Protein AF-0000000078663304 (afdb_homodimer)

Nearest PDB structures (foldseek):
  8ajq-assembly2_C  TM=8.251E-01  e=4.849E-06  Pseudomonas aeruginosa PAO1
  3fac-assembly6_F  TM=6.420E-01  e=1.158E-02  Cereibacter sphaeroides 2.4.1
  4hr6-assembly1_B  TM=8.460E-01  e=8.608E-01  Trichosanthes anguina
  6iy0-assembly1_A  TM=6.181E-01  e=1.874E+00  Staphylococcus aureus subsp. aureus Mu50
  6r0v-assembly3_C  TM=5.283E-01  e=2.849E+00  Magnetospirillum gryphiswaldense MSR-1

Secondary structure (DSSP, 8-state):
-EEEE-SHHHHHHHTSS-EEEEEEEGGG----S--EEEEEE-GGG-EEEEEE-TTT--EEEEEETTSTTEEEEEGGGSTTGGG---S-EE-GGGS-TT-BPPTT--B-SS--SSHHHHHHHHS-HHHHS---/-EEEE-SHHHHHHHTSS-EEEEEEEGGG----S--EEEEEE-GGG-EEEEEE-TTT--EEEEEETTSTTEEEEEGGGSTTGGG---S-EE-GGGS-TT-BPPTT--B-SS--SSHHHHHHHHS-GGGSS---

pLDDT: mean 91.31, std 11.37, range [39.22, 98.44]

Structure (mmCIF, N/CA/C/O backbone):
data_AF-0000000078663304-model_v1
#
loop_
_entity.id
_entity.type
_entity.pdbx_description
1 polymer 'Glutathione-dependent formaldehyde-activating, GFA'
#
loop_
_atom_site.group_PDB
_atom_site.id
_atom_site.type_symbol
_atom_site.label_atom_id
_atom_site.label_alt_id
_atom_site.label_comp_id
_atom_site.label_asym_id
_atom_site.label_entity_id
_atom_site.label_seq_id
_atom_site.pdbx_PDB_ins_code
_atom_site.Cartn_x
_atom_site.Cartn_y
_atom_site.Cartn_z
_atom_site.occupancy
_atom_site.B_iso_or_equiv
_atom_site.auth_seq_id
_atom_site.auth_comp_id
_atom_site.auth_asym_id
_atom_site.auth_atom_id
_atom_site.pdbx_PDB_model_num
ATOM 1 N N . MET A 1 1 ? 1.419 18.5 -1.032 1 90.5 1 MET A N 1
ATOM 2 C CA . MET A 1 1 ? 2.416 17.688 -1.729 1 90.5 1 MET A CA 1
ATOM 3 C C . MET A 1 1 ? 2.436 16.266 -1.188 1 90.5 1 MET A C 1
ATOM 5 O O . MET A 1 1 ? 2.314 16.062 0.019 1 90.5 1 MET A O 1
ATOM 9 N N . PRO A 1 2 ? 2.629 15.32 -2.033 1 95.81 2 PRO A N 1
ATOM 10 C CA . PRO A 1 2 ? 2.713 13.945 -1.552 1 95.81 2 PRO A CA 1
ATOM 11 C C . PRO A 1 2 ? 4.035 13.641 -0.85 1 95.81 2 PRO A C 1
ATOM 13 O O . PRO A 1 2 ? 5.035 14.32 -1.095 1 95.81 2 PRO A O 1
ATOM 16 N N . TYR A 1 3 ? 3.986 12.711 0.049 1 97.19 3 TYR A N 1
ATOM 17 C CA . TYR A 1 3 ? 5.195 12.219 0.698 1 97.19 3 TYR A CA 1
ATOM 18 C C . TYR A 1 3 ? 5.098 10.727 0.975 1 97.19 3 TYR A C 1
ATOM 20 O O . TYR A 1 3 ? 3.996 10.172 1.058 1 97.19 3 TYR A O 1
ATOM 28 N N . ALA A 1 4 ? 6.227 10.062 1.099 1 97.56 4 ALA A N 1
ATOM 29 C CA . ALA A 1 4 ? 6.289 8.633 1.396 1 97.56 4 ALA A CA 1
ATOM 30 C C . ALA A 1 4 ? 6.668 8.391 2.854 1 97.56 4 ALA A C 1
ATOM 32 O O . ALA A 1 4 ? 7.691 8.891 3.328 1 97.56 4 ALA A O 1
ATOM 33 N N . CYS A 1 5 ? 5.891 7.688 3.535 1 97.69 5 CYS A N 1
ATOM 34 C CA . CYS A 1 5 ? 6.184 7.312 4.914 1 97.69 5 CYS A CA 1
ATOM 35 C C . CYS A 1 5 ? 6.605 5.852 5.004 1 97.69 5 CYS A C 1
ATOM 37 O O . CYS A 1 5 ? 5.828 4.953 4.664 1 97.69 5 CYS A O 1
ATOM 39 N N . HIS A 1 6 ? 7.777 5.621 5.527 1 97.38 6 HIS A N 1
ATOM 40 C CA . HIS A 1 6 ? 8.375 4.293 5.555 1 97.38 6 HIS A CA 1
ATOM 41 C C . HIS A 1 6 ? 8.328 3.697 6.961 1 97.38 6 HIS A C 1
ATOM 43 O O . HIS A 1 6 ? 9.016 2.719 7.25 1 97.38 6 HIS A O 1
ATOM 49 N N . CYS A 1 7 ? 7.539 4.25 7.84 1 96.62 7 CYS A N 1
ATOM 50 C CA . CYS A 1 7 ? 7.477 3.686 9.18 1 96.62 7 CYS A CA 1
ATOM 51 C C . CYS A 1 7 ? 6.855 2.295 9.156 1 96.62 7 CYS A C 1
ATOM 53 O O . CYS A 1 7 ? 6.195 1.921 8.188 1 96.62 7 CYS A O 1
ATOM 55 N N . HIS A 1 8 ? 7.031 1.563 10.211 1 95.12 8 HIS A N 1
ATOM 56 C CA . HIS A 1 8 ? 6.52 0.198 10.266 1 95.12 8 HIS A CA 1
ATOM 57 C C . HIS A 1 8 ? 4.992 0.18 10.242 1 95.12 8 HIS A C 1
ATOM 59 O O . HIS A 1 8 ? 4.387 -0.735 9.68 1 95.12 8 HIS A O 1
ATOM 65 N N . GLY A 1 9 ? 4.332 1.176 10.836 1 93.81 9 GLY A N 1
ATOM 66 C CA . GLY A 1 9 ? 2.883 1.268 10.805 1 93.81 9 GLY A CA 1
ATOM 67 C C . GLY A 1 9 ? 2.322 1.379 9.398 1 93.81 9 GLY A C 1
ATOM 68 O O . GLY A 1 9 ? 1.381 0.667 9.047 1 93.81 9 GLY A O 1
ATOM 69 N N . CYS A 1 10 ? 2.939 2.219 8.617 1 96.25 10 CYS A N 1
ATOM 70 C CA . CYS A 1 10 ? 2.479 2.404 7.242 1 96.25 10 CYS A CA 1
ATOM 71 C C . CYS A 1 10 ? 2.76 1.165 6.402 1 96.25 10 CYS A C 1
ATOM 73 O O . CYS A 1 10 ? 1.964 0.806 5.531 1 96.25 10 CYS A O 1
ATOM 75 N N . GLN A 1 11 ? 3.924 0.559 6.641 1 97 11 GLN A N 1
ATOM 76 C CA . GLN A 1 11 ? 4.211 -0.692 5.949 1 97 11 GLN A CA 1
ATOM 77 C C . GLN A 1 11 ? 3.139 -1.738 6.234 1 97 11 GLN A C 1
ATOM 79 O O . GLN A 1 11 ? 2.592 -2.342 5.309 1 97 11 GLN A O 1
ATOM 84 N N . ARG A 1 12 ? 2.816 -1.854 7.473 1 95.62 12 ARG A N 1
ATOM 85 C CA . ARG A 1 12 ? 1.849 -2.863 7.891 1 95.62 12 ARG A CA 1
ATOM 86 C C . ARG A 1 12 ? 0.443 -2.502 7.422 1 95.62 12 ARG A C 1
ATOM 88 O O . ARG A 1 12 ? -0.264 -3.34 6.859 1 95.62 12 ARG A O 1
ATOM 95 N N . ARG A 1 13 ? 0.02 -1.313 7.555 1 94.88 13 ARG A N 1
ATOM 96 C CA . ARG A 1 13 ? -1.345 -0.907 7.234 1 94.88 13 ARG A CA 1
ATOM 97 C C . ARG A 1 13 ? -1.58 -0.917 5.727 1 94.88 13 ARG A C 1
ATOM 99 O O . ARG A 1 13 ? -2.674 -1.247 5.27 1 94.88 13 ARG A O 1
ATOM 106 N N . GLN A 1 14 ? -0.576 -0.569 5.031 1 96.19 14 GLN A N 1
ATOM 107 C CA . GLN A 1 14 ? -0.712 -0.578 3.578 1 96.19 14 GLN A CA 1
ATOM 108 C C . GLN A 1 14 ? -0.518 -1.983 3.018 1 96.19 14 GLN A C 1
ATOM 110 O O . GLN A 1 14 ? -0.886 -2.258 1.872 1 96.19 14 GLN A O 1
ATOM 115 N N . GLY A 1 15 ? 0.167 -2.826 3.805 1 96.69 15 GLY A N 1
ATOM 116 C CA . GLY A 1 15 ? 0.465 -4.168 3.336 1 96.69 15 GLY A CA 1
ATOM 117 C C . GLY A 1 15 ? 1.593 -4.211 2.32 1 96.69 15 GLY A C 1
ATOM 118 O O . GLY A 1 15 ? 1.697 -5.156 1.539 1 96.69 15 GLY A O 1
ATOM 119 N N . THR A 1 16 ? 2.299 -3.193 2.25 1 97.31 16 THR A N 1
ATOM 120 C CA . THR A 1 16 ? 3.408 -3.074 1.312 1 97.31 16 THR A CA 1
ATOM 121 C C . THR A 1 16 ? 4.59 -2.355 1.958 1 97.31 16 THR A C 1
ATOM 123 O O . THR A 1 16 ? 4.84 -2.516 3.154 1 97.31 16 THR A O 1
ATOM 126 N N . SER A 1 17 ? 5.41 -1.594 1.255 1 96.5 17 SER A N 1
ATOM 127 C CA . SER A 1 17 ? 6.711 -1.136 1.729 1 96.5 17 SER A CA 1
ATOM 128 C C . SER A 1 17 ? 6.617 0.261 2.332 1 96.5 17 SER A C 1
ATOM 130 O O . SER A 1 17 ? 7.52 0.69 3.059 1 96.5 17 SER A O 1
ATOM 132 N N . PHE A 1 18 ? 5.668 1.034 1.959 1 97.31 18 PHE A N 1
ATOM 133 C CA . PHE A 1 18 ? 5.457 2.385 2.467 1 97.31 18 PHE A CA 1
ATOM 134 C C . PHE A 1 18 ? 4.074 2.896 2.076 1 97.31 18 PHE A C 1
ATOM 136 O O . PHE A 1 18 ? 3.377 2.271 1.274 1 97.31 18 PHE A O 1
ATOM 143 N N . ALA A 1 19 ? 3.666 3.928 2.705 1 97.94 19 ALA A N 1
ATOM 144 C CA . ALA A 1 19 ? 2.469 4.648 2.281 1 97.94 19 ALA A CA 1
ATOM 145 C C . ALA A 1 19 ? 2.834 5.887 1.465 1 97.94 19 ALA A C 1
ATOM 147 O O . ALA A 1 19 ? 3.854 6.527 1.723 1 97.94 19 ALA A O 1
ATOM 148 N N . LEU A 1 20 ? 2.092 6.129 0.532 1 98 20 LEU A N 1
ATOM 149 C CA . LEU A 1 20 ? 2.15 7.371 -0.231 1 98 20 LEU A CA 1
ATOM 150 C C . LEU A 1 20 ? 0.989 8.289 0.133 1 98 20 LEU A C 1
ATOM 152 O O . LEU A 1 20 ? -0.156 8.023 -0.238 1 98 20 LEU A O 1
ATOM 156 N N . ASN A 1 21 ? 1.332 9.367 0.808 1 97.94 21 ASN A N 1
ATOM 157 C CA . ASN A 1 21 ? 0.328 10.203 1.458 1 97.94 21 ASN A CA 1
ATOM 158 C C . ASN A 1 21 ? 0.335 11.625 0.901 1 97.94 21 ASN A C 1
ATOM 160 O O . ASN A 1 21 ? 1.352 12.078 0.377 1 97.94 21 ASN A O 1
ATOM 164 N N . GLN A 1 22 ? -0.763 12.227 1.059 1 96.69 22 GLN A N 1
ATOM 165 C CA . GLN A 1 22 ? -0.918 13.656 0.83 1 96.69 22 GLN A CA 1
ATOM 166 C C . GLN A 1 22 ? -1.927 14.266 1.802 1 96.69 22 GLN A C 1
ATOM 168 O O . GLN A 1 22 ? -3.064 13.797 1.894 1 96.69 22 GLN A O 1
ATOM 173 N N . GLN A 1 23 ? -1.483 15.266 2.512 1 96.06 23 GLN A N 1
ATOM 174 C CA . GLN A 1 23 ? -2.4 15.945 3.422 1 96.06 23 GLN A CA 1
ATOM 175 C C . GLN A 1 23 ? -3.158 17.062 2.711 1 96.06 23 GLN A C 1
ATOM 177 O O . GLN A 1 23 ? -2.574 17.812 1.928 1 96.06 23 GLN A O 1
ATOM 182 N N . VAL A 1 24 ? -4.418 17.125 2.926 1 94.62 24 VAL A N 1
ATOM 183 C CA . VAL A 1 24 ? -5.273 18.172 2.385 1 94.62 24 VAL A CA 1
ATOM 184 C C . VAL A 1 24 ? -6.184 18.719 3.484 1 94.62 24 VAL A C 1
ATOM 186 O O . VAL A 1 24 ? -6.453 18.031 4.473 1 94.62 24 VAL A O 1
ATOM 189 N N . LEU A 1 25 ? -6.602 19.938 3.309 1 93.94 25 LEU A N 1
ATOM 190 C CA . LEU A 1 25 ? -7.613 20.469 4.215 1 93.94 25 LEU A CA 1
ATOM 191 C C . LEU A 1 25 ? -8.977 19.859 3.926 1 93.94 25 LEU A C 1
ATOM 193 O O . LEU A 1 25 ? -9.398 19.781 2.77 1 93.94 25 LEU A O 1
ATOM 197 N N . LEU A 1 26 ? -9.641 19.484 4.965 1 93.5 26 LEU A N 1
ATOM 198 C CA . LEU A 1 26 ? -10.961 18.875 4.824 1 93.5 26 LEU A CA 1
ATOM 199 C C . LEU A 1 26 ? -11.945 19.859 4.203 1 93.5 26 LEU A C 1
ATOM 201 O O . LEU A 1 26 ? -12.867 19.469 3.488 1 93.5 26 LEU A O 1
ATOM 205 N N . ALA A 1 27 ? -11.805 21.094 4.473 1 92.31 27 ALA A N 1
ATOM 206 C CA . ALA A 1 27 ? -12.68 22.125 3.949 1 92.31 27 ALA A CA 1
ATOM 207 C C . ALA A 1 27 ? -12.695 22.125 2.424 1 92.31 27 ALA A C 1
ATOM 209 O O . ALA A 1 27 ? -13.688 22.5 1.803 1 92.31 27 ALA A O 1
ATOM 210 N N . GLY A 1 28 ? -11.633 21.656 1.78 1 91 28 GLY A N 1
ATOM 211 C CA . GLY A 1 28 ? -11.539 21.609 0.33 1 91 28 GLY A CA 1
ATOM 212 C C . GLY A 1 28 ? -11.68 20.219 -0.239 1 91 28 GLY A C 1
ATOM 213 O O . GLY A 1 28 ? -11.344 19.969 -1.4 1 91 28 GLY A O 1
ATOM 214 N N . PHE A 1 29 ? -12.039 19.359 0.583 1 93.56 29 PHE A N 1
ATOM 215 C CA . PHE A 1 29 ? -12.109 17.953 0.213 1 93.56 29 PHE A CA 1
ATOM 216 C C . PHE A 1 29 ? -13.555 17.469 0.201 1 93.56 29 PHE A C 1
ATOM 218 O O . PHE A 1 29 ? -14.273 17.609 1.191 1 93.56 29 PHE A O 1
ATOM 225 N N . VAL A 1 30 ? -14.07 16.922 -0.969 1 95.75 30 VAL A N 1
ATOM 226 C CA . VAL A 1 30 ? -15.406 16.359 -1.09 1 95.75 30 VAL A CA 1
ATOM 227 C C . VAL A 1 30 ? -15.32 14.883 -1.439 1 95.75 30 VAL A C 1
ATOM 229 O O . VAL A 1 30 ? -14.586 14.492 -2.354 1 95.75 30 VAL A O 1
ATOM 232 N N . ALA A 1 31 ? -15.969 14.086 -0.653 1 95.06 31 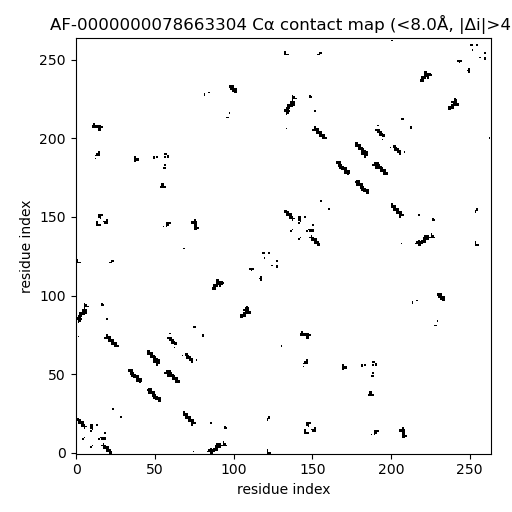ALA A N 1
ATOM 233 C CA . ALA A 1 31 ? -16.094 12.664 -0.937 1 95.06 31 ALA A CA 1
ATOM 234 C C . ALA A 1 31 ? -17.547 12.273 -1.205 1 95.06 31 ALA A C 1
ATOM 236 O O . ALA A 1 31 ? -18.438 12.633 -0.439 1 95.06 31 ALA A O 1
ATOM 237 N N . GLU A 1 32 ? -17.719 11.562 -2.307 1 96.38 32 GLU A N 1
ATOM 238 C CA . GLU A 1 32 ? -19.047 11.086 -2.662 1 96.38 32 GLU A CA 1
ATOM 239 C C . GLU A 1 32 ? -19.094 9.562 -2.736 1 96.38 32 GLU A C 1
ATOM 241 O O . GLU A 1 32 ? -18.078 8.922 -3.025 1 96.38 32 GLU A O 1
ATOM 246 N N . GLY A 1 33 ? -20.266 9 -2.473 1 96.06 33 GLY A N 1
ATOM 247 C CA . GLY A 1 33 ? -20.453 7.559 -2.479 1 96.06 33 GLY A CA 1
ATOM 248 C C . GLY A 1 33 ? -20.391 6.945 -1.091 1 96.06 33 GLY A C 1
ATOM 249 O O . GLY A 1 33 ? -20.141 7.645 -0.108 1 96.06 33 GLY A O 1
ATOM 250 N N . GLU A 1 34 ? -20.719 5.629 -1.069 1 96.62 34 GLU A N 1
ATOM 251 C CA . GLU A 1 34 ? -20.656 4.906 0.198 1 96.62 34 GLU A CA 1
ATOM 252 C C . GLU A 1 34 ? -19.219 4.668 0.639 1 96.62 34 GLU A C 1
ATOM 254 O O . GLU A 1 34 ? -18.344 4.438 -0.194 1 96.62 34 GLU A O 1
ATOM 259 N N . VAL A 1 35 ? -19.047 4.762 1.96 1 96.75 35 VAL A N 1
ATOM 260 C CA . VAL A 1 35 ? -17.719 4.543 2.518 1 96.75 35 VAL A CA 1
ATOM 261 C C . VAL A 1 35 ? -17.828 3.686 3.777 1 96.75 35 VAL A C 1
ATOM 263 O O . VAL A 1 35 ? -18.781 3.809 4.543 1 96.75 35 VAL A O 1
ATOM 266 N N . LEU A 1 36 ? -16.859 2.777 3.898 1 97.69 36 LEU A N 1
ATOM 267 C CA . LEU A 1 36 ? -16.625 2.119 5.18 1 97.69 36 LEU A CA 1
ATOM 268 C C . LEU A 1 36 ? -15.742 2.977 6.078 1 97.69 36 LEU A C 1
ATOM 270 O O . LEU A 1 36 ? -14.727 3.516 5.629 1 97.69 36 LEU A O 1
ATOM 274 N N . VAL A 1 37 ? -16.188 3.109 7.344 1 97.75 37 VAL A N 1
ATOM 275 C CA . VAL A 1 37 ? -15.383 3.875 8.289 1 97.75 37 VAL A CA 1
ATOM 276 C C . VAL A 1 37 ? -15.078 3.021 9.523 1 97.75 37 VAL A C 1
ATOM 278 O O . VAL A 1 37 ? -15.969 2.342 10.047 1 97.75 37 VAL A O 1
ATOM 281 N N . SER A 1 38 ? -13.891 3.023 9.906 1 97.75 38 SER A N 1
ATOM 282 C CA . SER A 1 38 ? -13.469 2.402 11.156 1 97.75 38 SER A CA 1
ATOM 283 C C . SER A 1 38 ? -12.461 3.281 11.891 1 97.75 38 SER A C 1
ATOM 285 O O . SER A 1 38 ? -11.586 3.887 11.273 1 97.75 38 SER A O 1
ATOM 287 N N . GLU A 1 39 ? -12.625 3.307 13.195 1 96.44 39 GLU A N 1
ATOM 288 C CA . GLU A 1 39 ? -11.719 4.105 14.016 1 96.44 39 GLU A CA 1
ATOM 289 C C . GLU A 1 39 ? -10.789 3.219 14.844 1 96.44 39 GLU A C 1
ATOM 291 O O . GLU A 1 39 ? -11.242 2.256 15.469 1 96.44 39 GLU A O 1
ATOM 296 N N . VAL A 1 40 ? -9.555 3.586 14.797 1 94.75 40 VAL A N 1
ATOM 297 C CA . VAL A 1 40 ? -8.578 2.846 15.578 1 94.75 40 VAL A CA 1
ATOM 298 C C . VAL A 1 40 ? -7.746 3.816 16.422 1 94.75 40 VAL A C 1
ATOM 300 O O . VAL A 1 40 ? -7.723 5.02 16.141 1 94.75 40 VAL A O 1
ATOM 303 N N . GLU A 1 41 ? -7.148 3.225 17.438 1 92.31 41 GLU A N 1
ATOM 304 C CA . GLU A 1 41 ? -6.219 4.023 18.234 1 92.31 41 GLU A CA 1
ATOM 305 C C . GLU A 1 41 ? -4.875 4.176 17.516 1 92.31 41 GLU A C 1
ATOM 307 O O . GLU A 1 41 ? -4.324 3.195 17.016 1 92.31 41 GLU A O 1
ATOM 312 N N . GLY A 1 42 ? -4.465 5.383 17.453 1 86.38 42 GLY A N 1
ATOM 313 C CA . GLY A 1 42 ? -3.172 5.684 16.859 1 86.38 42 GLY A CA 1
ATOM 314 C C . GLY A 1 42 ? -2.117 6.059 17.891 1 86.38 42 GLY A C 1
ATOM 315 O O . GLY A 1 42 ? -2.229 5.691 19.062 1 86.38 42 GLY A O 1
ATOM 316 N N . HIS A 1 43 ? -1.088 6.621 17.328 1 79 43 HIS A N 1
ATOM 317 C CA . HIS A 1 43 ? 0.014 7.051 18.172 1 79 43 HIS A CA 1
ATOM 318 C C . HIS A 1 43 ? -0.433 8.141 19.156 1 79 43 HIS A C 1
ATOM 320 O O . HIS A 1 43 ? -1.227 9.016 18.797 1 79 43 HIS A O 1
ATOM 326 N N . GLY A 1 44 ? 0.103 8.062 20.375 1 81.25 44 GLY A N 1
ATOM 327 C CA . GLY A 1 44 ? -0.159 9.094 21.359 1 81.25 44 GLY A CA 1
ATOM 328 C C . GLY A 1 44 ? -1.606 9.133 21.812 1 81.25 44 GLY A C 1
ATOM 329 O O . GLY A 1 44 ? -2.104 10.18 22.234 1 81.25 44 GLY A O 1
ATOM 330 N N . GLY A 1 45 ? -2.326 8.094 21.5 1 86.25 45 GLY A N 1
ATOM 331 C CA . GLY A 1 45 ? -3.703 8.031 21.969 1 86.25 45 GLY A CA 1
ATOM 332 C C . GLY A 1 45 ? -4.688 8.656 21 1 86.25 45 GLY A C 1
ATOM 333 O O . GLY A 1 45 ? -5.879 8.766 21.297 1 86.25 45 GLY A O 1
ATOM 334 N N . ALA A 1 46 ? -4.242 9.094 19.859 1 90.56 46 ALA A N 1
ATOM 335 C CA . ALA A 1 46 ? -5.125 9.672 18.859 1 90.56 46 ALA A CA 1
ATOM 336 C C . ALA A 1 46 ? -6.105 8.625 18.328 1 90.56 46 ALA 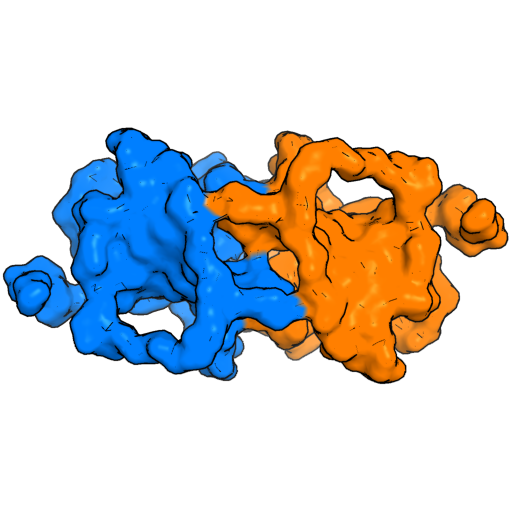A C 1
ATOM 338 O O . ALA A 1 46 ? -5.82 7.426 18.359 1 90.56 46 ALA A O 1
ATOM 339 N N . ARG A 1 47 ? -7.27 9.172 18.031 1 95.62 47 ARG A N 1
ATOM 340 C CA . ARG A 1 47 ? -8.219 8.359 17.281 1 95.62 47 ARG A CA 1
ATOM 341 C C . ARG A 1 47 ? -8.102 8.625 15.781 1 95.62 47 ARG A C 1
ATOM 343 O O . ARG A 1 47 ? -8.203 9.766 15.344 1 95.62 47 ARG A O 1
ATOM 350 N N . VAL A 1 48 ? -7.875 7.551 15.062 1 96.44 48 VAL A N 1
ATOM 351 C CA . VAL A 1 48 ? -7.688 7.676 13.617 1 96.44 48 VAL A CA 1
ATOM 352 C C . VAL A 1 48 ? -8.836 6.977 12.891 1 96.44 48 VAL A C 1
ATOM 354 O O . VAL A 1 48 ? -9.062 5.781 13.078 1 96.44 48 VAL A O 1
ATOM 357 N N . ALA A 1 49 ? -9.539 7.77 12.156 1 97.75 49 ALA A N 1
ATOM 358 C CA . ALA A 1 49 ? -10.633 7.219 11.352 1 97.75 49 ALA A CA 1
ATOM 359 C C . ALA A 1 49 ? -10.148 6.852 9.953 1 97.75 49 ALA A C 1
ATOM 361 O O . ALA A 1 49 ? -9.695 7.715 9.195 1 97.75 49 ALA A O 1
ATOM 362 N N . HIS A 1 50 ? -10.234 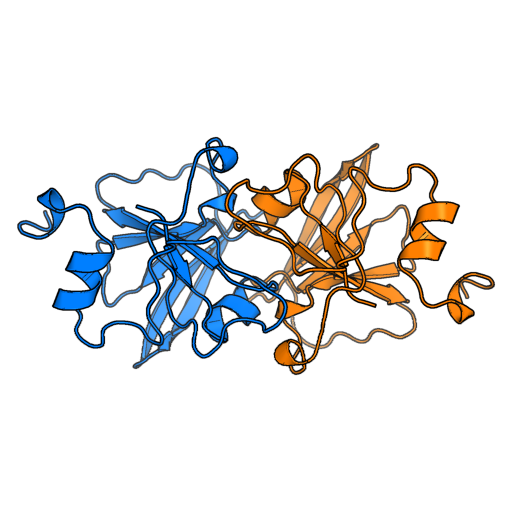5.57 9.625 1 97.88 50 HIS A N 1
ATOM 363 C CA . HIS A 1 50 ? -9.938 5.09 8.281 1 97.88 50 HIS A CA 1
ATOM 364 C C . HIS A 1 50 ? -11.188 5.043 7.414 1 97.88 50 HIS A C 1
ATOM 366 O O . HIS A 1 50 ? -12.25 4.605 7.871 1 97.88 50 HIS A O 1
ATOM 372 N N . HIS A 1 51 ? -11.094 5.551 6.195 1 98.25 51 HIS A N 1
ATOM 373 C CA . HIS A 1 51 ? -12.18 5.535 5.223 1 98.25 51 HIS A CA 1
ATOM 374 C C . HIS A 1 51 ? -11.812 4.691 4.004 1 98.25 51 HIS A C 1
ATOM 376 O O . HIS A 1 51 ? -10.805 4.949 3.346 1 98.25 51 HIS A O 1
ATOM 382 N N . ALA A 1 52 ? -12.719 3.707 3.699 1 98.44 52 ALA A N 1
ATOM 383 C CA . ALA A 1 52 ? -12.422 2.789 2.604 1 98.44 52 ALA A CA 1
ATOM 384 C C . ALA A 1 52 ? -13.641 2.598 1.702 1 98.44 52 ALA A C 1
ATOM 386 O O . ALA A 1 52 ? -14.781 2.789 2.139 1 98.44 52 ALA A O 1
ATOM 387 N N . CYS A 1 53 ? -13.336 2.309 0.448 1 97.44 53 CYS A N 1
ATOM 388 C CA . CYS A 1 53 ? -14.391 1.896 -0.469 1 97.44 53 CYS A CA 1
ATOM 389 C C . CYS A 1 53 ? -15.008 0.572 -0.032 1 97.44 53 CYS A C 1
ATOM 391 O O . CYS A 1 53 ? -14.289 -0.406 0.191 1 97.44 53 CYS A O 1
ATOM 393 N N . PRO A 1 54 ? -16.328 0.486 0.074 1 96.44 54 PRO A N 1
ATOM 394 C CA . PRO A 1 54 ? -16.938 -0.766 0.533 1 96.44 54 PRO A CA 1
ATOM 395 C C . PRO A 1 54 ? -16.859 -1.876 -0.513 1 96.44 54 PRO A C 1
ATOM 397 O O . PRO A 1 54 ? -17.031 -3.053 -0.183 1 96.44 54 PRO A O 1
ATOM 400 N N . ARG A 1 55 ? -16.594 -1.532 -1.725 1 94.75 55 ARG A N 1
ATOM 401 C CA . ARG A 1 55 ? -16.594 -2.514 -2.805 1 94.75 55 ARG A CA 1
ATOM 402 C C . ARG A 1 55 ? -15.219 -3.162 -2.951 1 94.75 55 ARG A C 1
ATOM 404 O O . ARG A 1 55 ? -15.109 -4.387 -3.061 1 94.75 55 ARG A O 1
ATOM 411 N N . CYS A 1 56 ? -14.258 -2.385 -2.965 1 95.56 56 CYS A N 1
ATOM 412 C CA . CYS A 1 56 ? -12.953 -2.975 -3.219 1 95.56 56 CYS A CA 1
ATOM 413 C C . CYS A 1 56 ? -12.094 -2.967 -1.956 1 95.56 56 CYS A C 1
ATOM 415 O O . CYS A 1 56 ? -10.992 -3.516 -1.945 1 95.56 56 CYS A O 1
ATOM 417 N N . LEU A 1 57 ? -12.516 -2.307 -0.914 1 97.5 57 LEU A N 1
ATOM 418 C CA . LEU A 1 57 ? -11.914 -2.275 0.418 1 97.5 57 LEU A CA 1
ATOM 419 C C . LEU A 1 57 ? -10.609 -1.485 0.412 1 97.5 57 LEU A C 1
ATOM 421 O O . LEU A 1 57 ? -9.805 -1.602 1.338 1 97.5 57 LEU A O 1
ATOM 425 N N . THR A 1 58 ? -10.43 -0.661 -0.654 1 97.19 58 THR A N 1
ATOM 426 C CA . THR A 1 58 ? -9.281 0.235 -0.686 1 97.19 58 THR A CA 1
ATOM 427 C C . THR A 1 58 ? -9.469 1.389 0.295 1 97.19 58 THR A C 1
ATOM 429 O O . THR A 1 58 ? -10.492 2.068 0.273 1 97.19 58 THR A O 1
ATOM 432 N N . ARG A 1 59 ? -8.508 1.514 1.204 1 97.44 59 ARG A N 1
ATOM 433 C CA . ARG A 1 59 ? -8.508 2.697 2.057 1 97.44 59 ARG A CA 1
ATOM 434 C C . ARG A 1 59 ? -8.133 3.943 1.262 1 97.44 59 ARG A C 1
ATOM 436 O O . ARG A 1 59 ? -7.098 3.977 0.595 1 97.44 59 ARG A O 1
ATOM 443 N N . VAL A 1 60 ? -8.922 4.969 1.419 1 98.12 60 VAL A N 1
ATOM 444 C CA . VAL A 1 60 ? -8.75 6.125 0.542 1 98.12 60 VAL A CA 1
ATOM 445 C C . VAL A 1 60 ? -8.211 7.305 1.342 1 98.12 60 VAL A C 1
ATOM 447 O O . VAL A 1 60 ? -7.328 8.031 0.872 1 98.12 60 VAL A O 1
ATOM 450 N N . TRP A 1 61 ? -8.742 7.57 2.494 1 98.06 61 TRP A N 1
ATOM 451 C CA . TRP A 1 61 ? -8.195 8.648 3.309 1 98.06 61 TRP A CA 1
ATOM 452 C C . TRP A 1 61 ? -8.398 8.367 4.793 1 98.06 61 TRP A C 1
ATOM 454 O O . TRP A 1 61 ? -9.133 7.453 5.164 1 98.06 61 TRP A O 1
ATOM 464 N N . THR A 1 62 ? -7.695 9.07 5.613 1 97.56 62 THR A N 1
ATOM 465 C CA . THR A 1 62 ? -7.77 8.984 7.066 1 97.56 62 THR A CA 1
ATOM 466 C C . THR A 1 62 ? -7.883 10.367 7.695 1 97.56 62 THR A C 1
ATOM 468 O O . THR A 1 62 ? -7.457 11.359 7.102 1 97.56 62 THR A O 1
ATOM 471 N N . VAL A 1 63 ? -8.531 10.383 8.805 1 96.94 63 VAL A N 1
ATOM 472 C CA . VAL A 1 63 ? -8.609 11.594 9.609 1 96.94 63 VAL A CA 1
ATOM 473 C C . VAL A 1 63 ? -8.172 11.289 11.039 1 96.94 63 VAL A C 1
ATOM 475 O O . VAL A 1 63 ? -8.648 10.336 11.656 1 96.94 63 VAL A O 1
ATOM 478 N N . ASN A 1 64 ? -7.191 12 11.445 1 94.56 64 ASN A N 1
ATOM 479 C CA . ASN A 1 64 ? -6.723 11.969 12.828 1 94.56 64 ASN A CA 1
ATOM 480 C C . ASN A 1 64 ? -7.422 13.016 13.688 1 94.56 64 ASN A C 1
ATOM 482 O O . ASN A 1 64 ? -7.402 14.203 13.359 1 94.56 64 ASN A O 1
ATOM 486 N N . ASP A 1 65 ? -7.988 12.609 14.781 1 94.81 65 ASP A N 1
ATOM 487 C CA . ASP A 1 65 ? -8.812 13.523 15.57 1 94.81 65 ASP A CA 1
ATOM 488 C C . ASP A 1 65 ? -7.961 14.609 16.219 1 94.81 65 ASP A C 1
ATOM 490 O O . ASP A 1 65 ? -8.492 15.609 16.703 1 94.81 65 ASP A O 1
ATOM 494 N N . GLN A 1 66 ? -6.672 14.477 16.266 1 90 66 GLN A N 1
ATOM 495 C CA . GLN A 1 66 ? -5.77 15.516 16.75 1 90 66 GLN A CA 1
ATOM 496 C C . GLN A 1 66 ? -5.512 16.562 15.688 1 90 66 GLN A C 1
ATOM 498 O O . GLN A 1 66 ? -4.961 17.625 15.977 1 90 66 GLN A O 1
ATOM 503 N N . ARG A 1 67 ? -5.812 16.312 14.508 1 89.62 67 ARG A N 1
ATOM 504 C CA . ARG A 1 67 ? -5.812 17.25 13.383 1 89.62 67 ARG A CA 1
ATO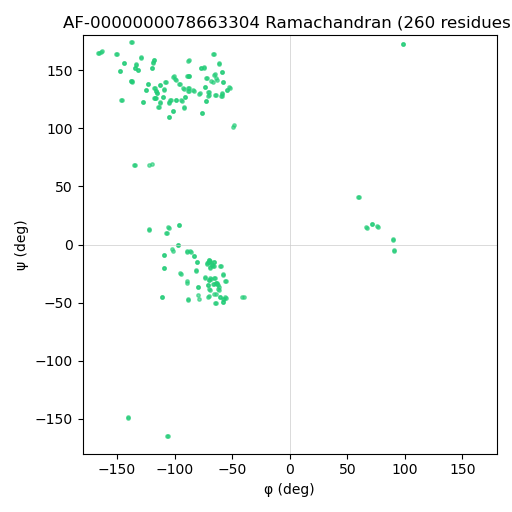M 505 C C . ARG A 1 67 ? -7.078 17.094 12.547 1 89.62 67 ARG A C 1
ATOM 507 O O . ARG A 1 67 ? -7.004 16.766 11.359 1 89.62 67 ARG A O 1
ATOM 514 N N . PRO A 1 68 ? -8.18 17.469 13.117 1 92.44 68 PRO A N 1
ATOM 515 C CA . PRO A 1 68 ? -9.469 17.141 12.516 1 92.44 68 PRO A CA 1
ATOM 516 C C . PRO A 1 68 ? -9.742 17.922 11.234 1 92.44 68 PRO A C 1
ATOM 518 O O . PRO A 1 68 ? -10.648 17.578 10.477 1 92.44 68 PRO A O 1
ATOM 521 N N . GLU A 1 69 ? -9.016 18.953 10.977 1 92.25 69 GLU A N 1
ATOM 522 C CA . GLU A 1 69 ? -9.219 19.781 9.789 1 92.25 69 GLU A CA 1
ATOM 523 C C . GLU A 1 69 ? -8.453 19.219 8.594 1 92.25 69 GLU A C 1
ATOM 525 O O . GLU A 1 69 ? -8.594 19.719 7.473 1 92.25 69 GLU A O 1
ATOM 530 N N . VAL A 1 70 ? -7.66 18.188 8.836 1 94.62 70 VAL A N 1
ATOM 531 C CA . VAL A 1 70 ? -6.773 17.672 7.801 1 94.62 70 VAL A CA 1
ATOM 532 C C . VAL A 1 70 ? -7.156 16.219 7.473 1 94.62 70 VAL A C 1
ATOM 534 O O . VAL A 1 70 ? -7.434 15.43 8.375 1 94.62 70 VAL A O 1
ATOM 537 N N . ALA A 1 71 ? -7.215 15.938 6.223 1 96.62 71 ALA A N 1
ATOM 538 C CA . ALA A 1 71 ? -7.312 14.562 5.738 1 96.62 71 ALA A CA 1
ATOM 539 C C . ALA A 1 71 ? -6 14.117 5.098 1 96.62 71 ALA A C 1
ATOM 541 O O . ALA A 1 71 ? -5.324 14.906 4.438 1 96.62 71 ALA A O 1
ATOM 542 N N . THR A 1 72 ? -5.633 12.922 5.344 1 96.88 72 THR A N 1
ATOM 543 C CA . THR A 1 72 ? -4.512 12.305 4.645 1 96.88 72 THR A CA 1
ATOM 544 C C . THR A 1 72 ? -5.012 11.367 3.551 1 96.88 72 THR A C 1
ATOM 546 O O . THR A 1 72 ? -5.609 10.328 3.84 1 96.88 72 THR A O 1
ATOM 549 N N . ILE A 1 73 ? -4.742 11.695 2.359 1 97.44 73 ILE A N 1
ATOM 550 C CA . ILE A 1 73 ? -5.199 10.906 1.215 1 97.44 73 ILE A CA 1
ATOM 551 C C . ILE A 1 73 ? -4.102 9.938 0.782 1 97.44 73 ILE A C 1
ATOM 553 O O . ILE A 1 73 ? -2.922 10.305 0.75 1 97.44 73 ILE A O 1
ATOM 557 N N . ARG A 1 74 ? -4.535 8.711 0.465 1 97.88 74 ARG A N 1
ATOM 558 C CA . ARG A 1 74 ? -3.625 7.781 -0.193 1 97.88 74 ARG A CA 1
ATOM 559 C C . ARG A 1 74 ? -3.457 8.125 -1.668 1 97.88 74 ARG A C 1
ATOM 561 O O . ARG A 1 74 ? -4.348 7.863 -2.479 1 97.88 74 ARG A O 1
ATOM 568 N N . THR A 1 75 ? -2.326 8.531 -2.072 1 97.06 75 THR A N 1
ATOM 569 C CA . THR A 1 75 ? -2.125 9.18 -3.361 1 97.06 75 THR A CA 1
ATOM 570 C C . THR A 1 75 ? -2.215 8.164 -4.5 1 97.06 75 THR A C 1
ATOM 572 O O . THR A 1 75 ? -2.547 8.523 -5.633 1 97.06 75 THR A O 1
ATOM 575 N N . GLY A 1 76 ? -1.892 6.973 -4.191 1 97.19 76 GLY A N 1
ATOM 576 C CA . GLY A 1 76 ? -1.982 5.941 -5.215 1 97.19 76 GLY A CA 1
ATOM 577 C C . GLY A 1 76 ? -3.387 5.766 -5.762 1 97.19 76 GLY A C 1
ATOM 578 O O . GLY A 1 76 ? -3.574 5.168 -6.824 1 97.19 76 GLY A O 1
ATOM 579 N N . THR A 1 77 ? -4.387 6.234 -5.047 1 97.31 77 THR A N 1
ATOM 580 C CA . THR A 1 77 ? -5.777 6.094 -5.465 1 97.31 77 THR A CA 1
ATOM 581 C C . THR A 1 77 ? -6.156 7.191 -6.453 1 97.31 77 THR A C 1
ATOM 583 O O . THR A 1 77 ? -7.215 7.129 -7.082 1 97.31 77 THR A O 1
ATOM 586 N N . ARG A 1 78 ? -5.301 8.148 -6.605 1 95.75 78 ARG A N 1
ATOM 587 C CA . ARG A 1 78 ? -5.617 9.273 -7.477 1 95.75 78 ARG A CA 1
ATOM 588 C C . ARG A 1 78 ? -5.453 8.891 -8.945 1 95.75 78 ARG A C 1
ATOM 590 O O . ARG A 1 78 ? -4.535 8.156 -9.305 1 95.75 78 ARG A O 1
ATOM 597 N N . ASP A 1 79 ? -6.215 9.57 -9.727 1 93.62 79 ASP A N 1
ATOM 598 C CA . ASP A 1 79 ? -6.125 9.344 -11.172 1 93.62 79 ASP A CA 1
ATOM 599 C C . ASP A 1 79 ? -4.809 9.883 -11.727 1 93.62 79 ASP A C 1
ATOM 601 O O . ASP A 1 79 ? -4.277 9.344 -12.703 1 93.62 79 ASP A O 1
ATOM 605 N N . ASP A 1 80 ? -4.285 10.945 -11.109 1 93.69 80 ASP A N 1
ATOM 606 C CA . ASP A 1 80 ? -3.062 11.562 -11.617 1 93.69 80 ASP A CA 1
ATOM 607 C C . ASP A 1 80 ? -1.835 11.039 -10.867 1 93.69 80 ASP A C 1
ATOM 609 O O . ASP A 1 80 ? -0.765 11.648 -10.93 1 93.69 80 ASP A O 1
ATOM 613 N N . SER A 1 81 ? -1.99 9.906 -10.164 1 91.38 81 SER A N 1
ATOM 614 C CA . SER A 1 81 ? -0.93 9.352 -9.328 1 91.38 81 SER A CA 1
ATOM 615 C C . SER A 1 81 ? 0.348 9.133 -10.125 1 91.38 81 SER A C 1
ATOM 617 O O . SER A 1 81 ? 1.452 9.32 -9.617 1 91.38 81 SER A O 1
ATOM 619 N N . PRO A 1 82 ? 0.312 8.812 -11.445 1 87.56 82 PRO A N 1
ATOM 620 C CA . PRO A 1 82 ? 1.558 8.586 -12.188 1 87.56 82 PRO A CA 1
ATOM 621 C C . PRO A 1 82 ? 2.396 9.852 -12.32 1 87.56 82 PRO A C 1
ATOM 623 O O . PRO A 1 82 ? 3.596 9.781 -12.602 1 87.56 82 PRO A O 1
ATOM 626 N N . ASP A 1 83 ? 1.754 10.992 -12.117 1 89.44 83 ASP A N 1
ATOM 627 C CA . ASP A 1 83 ? 2.441 12.266 -12.281 1 89.44 83 ASP A CA 1
ATOM 628 C C . ASP A 1 83 ? 2.934 12.797 -10.938 1 89.44 83 ASP A C 1
ATOM 630 O O . ASP A 1 83 ? 3.596 13.836 -10.875 1 89.44 83 ASP A O 1
ATOM 634 N N . LEU A 1 84 ? 2.652 12.055 -9.906 1 91.06 84 LEU A N 1
ATOM 635 C CA . LEU A 1 84 ? 2.961 12.555 -8.57 1 91.06 84 LEU A CA 1
ATOM 636 C C . LEU A 1 84 ? 4.273 11.969 -8.062 1 91.06 84 LEU A C 1
ATOM 638 O O . LEU A 1 84 ? 4.473 10.75 -8.102 1 91.06 84 LEU A O 1
ATOM 642 N N . VAL A 1 85 ? 5.145 12.922 -7.707 1 93.25 85 VAL A N 1
ATOM 643 C CA . VAL A 1 85 ? 6.414 12.547 -7.098 1 93.25 85 VAL A CA 1
ATOM 644 C C . VAL A 1 85 ? 6.426 12.961 -5.625 1 93.25 85 VAL A C 1
ATOM 646 O O . VAL A 1 85 ? 6.078 14.094 -5.289 1 93.25 85 VAL A O 1
ATOM 649 N N . PRO A 1 86 ? 6.73 11.961 -4.777 1 95.75 86 PRO A N 1
ATOM 650 C CA . PRO A 1 86 ? 6.816 12.383 -3.379 1 95.75 86 PRO A CA 1
ATOM 651 C C . PRO A 1 86 ? 7.789 13.539 -3.166 1 95.75 86 PRO A C 1
ATOM 653 O O . PRO A 1 86 ? 8.914 13.508 -3.684 1 95.75 86 PRO A O 1
ATOM 656 N N . ALA A 1 87 ? 7.332 14.539 -2.42 1 95.81 87 ALA A N 1
ATOM 657 C CA . ALA A 1 87 ? 8.188 15.68 -2.102 1 95.81 87 ALA A CA 1
ATOM 658 C C . ALA A 1 87 ? 9.305 15.281 -1.149 1 95.81 87 ALA A C 1
ATOM 660 O O . ALA A 1 87 ? 10.391 15.867 -1.176 1 95.81 87 ALA A O 1
ATOM 661 N N . PHE A 1 88 ? 9.07 14.289 -0.33 1 96.81 88 PHE A N 1
ATOM 662 C CA . PHE A 1 88 ? 10.062 13.789 0.609 1 96.81 88 PHE A CA 1
ATOM 663 C C . PHE A 1 88 ? 9.672 12.414 1.135 1 96.81 88 PHE A C 1
ATOM 665 O O . PHE A 1 88 ? 8.547 11.961 0.922 1 96.81 88 PHE A O 1
ATOM 672 N N . HIS A 1 89 ? 10.633 11.766 1.75 1 97.12 89 HIS A N 1
ATOM 673 C CA . HIS A 1 89 ? 10.484 10.484 2.434 1 97.12 89 HIS A CA 1
ATOM 674 C C . HIS A 1 89 ? 10.75 10.625 3.93 1 97.12 89 HIS A C 1
ATOM 676 O O . HIS A 1 89 ? 11.711 11.281 4.332 1 97.12 89 HIS A O 1
ATOM 682 N N . ILE A 1 90 ? 9.828 10.062 4.68 1 97.88 90 ILE A N 1
ATOM 683 C CA . ILE A 1 90 ? 10.062 10.094 6.117 1 97.88 90 ILE A CA 1
ATOM 684 C C . ILE A 1 90 ? 10.18 8.672 6.656 1 97.88 90 ILE A C 1
ATOM 686 O O . ILE A 1 90 ? 9.742 7.719 6.008 1 97.88 90 ILE A O 1
ATOM 690 N N . TRP A 1 91 ? 10.852 8.625 7.871 1 97.81 91 TRP A N 1
ATOM 691 C CA . TRP A 1 91 ? 11.109 7.348 8.531 1 97.81 91 TRP A CA 1
ATOM 692 C C . TRP A 1 91 ? 11.961 6.441 7.648 1 97.81 91 TRP A C 1
ATOM 694 O O . TRP A 1 91 ? 11.742 5.227 7.605 1 97.81 91 TRP A O 1
ATOM 704 N N . THR A 1 92 ? 12.914 7.004 7.016 1 97.5 92 THR A N 1
ATOM 705 C CA . THR A 1 92 ? 13.789 6.211 6.164 1 97.5 92 THR A CA 1
ATOM 706 C C . THR A 1 92 ? 14.688 5.309 7.008 1 97.5 92 THR A C 1
ATOM 708 O O . THR A 1 92 ? 15.289 4.363 6.492 1 97.5 92 THR A O 1
ATOM 711 N N . SER A 1 93 ? 14.75 5.574 8.328 1 97.38 93 SER A N 1
ATOM 712 C CA . SER A 1 93 ? 15.445 4.684 9.25 1 97.38 93 SER A CA 1
ATOM 713 C C . SER A 1 93 ? 14.758 3.328 9.336 1 97.38 93 SER A C 1
ATOM 715 O O . SER A 1 93 ? 15.336 2.359 9.828 1 97.38 93 SER A O 1
ATOM 717 N N . ARG A 1 94 ? 13.547 3.201 8.867 1 96.62 94 ARG A N 1
ATOM 718 C CA . ARG A 1 94 ? 12.766 1.973 8.922 1 96.62 94 ARG A CA 1
ATOM 719 C C . ARG A 1 94 ? 12.344 1.523 7.531 1 96.62 94 ARG A C 1
ATOM 721 O O . ARG A 1 94 ? 11.414 0.727 7.383 1 96.62 94 ARG A O 1
ATOM 728 N N . MET A 1 95 ? 12.953 2.109 6.547 1 95.88 95 MET A N 1
ATOM 729 C CA . MET A 1 95 ? 12.648 1.778 5.156 1 95.88 95 MET A CA 1
ATOM 730 C C . MET A 1 95 ? 13.109 0.362 4.824 1 95.88 95 MET A C 1
ATOM 732 O O . MET A 1 95 ? 14.148 -0.089 5.305 1 95.88 95 MET A O 1
ATOM 736 N N . GLN A 1 96 ? 12.297 -0.346 4.047 1 94.5 96 GLN A N 1
ATOM 737 C CA . GLN A 1 96 ? 12.719 -1.654 3.564 1 94.5 96 GLN A CA 1
ATOM 738 C C . GLN A 1 96 ? 14.086 -1.57 2.887 1 94.5 96 GLN A C 1
ATOM 740 O O . GLN A 1 96 ? 14.32 -0.688 2.059 1 94.5 96 GLN A O 1
ATOM 745 N N . PRO A 1 97 ? 14.961 -2.506 3.197 1 90.19 97 PRO A N 1
ATOM 746 C CA . PRO A 1 97 ? 16.344 -2.391 2.732 1 90.19 97 PRO A CA 1
ATOM 747 C C . PRO A 1 97 ? 16.469 -2.57 1.221 1 90.19 97 PRO A C 1
ATOM 749 O O . PRO A 1 97 ? 17.469 -2.145 0.629 1 90.19 97 PRO A O 1
ATOM 752 N N . TRP A 1 98 ? 15.555 -3.146 0.593 1 90.88 98 TRP A N 1
ATOM 753 C CA . TRP A 1 98 ? 15.641 -3.41 -0.839 1 90.88 98 TRP A CA 1
ATOM 754 C C . TRP A 1 98 ? 15.086 -2.24 -1.645 1 90.88 98 TRP A C 1
ATOM 756 O O . TRP A 1 98 ? 15.109 -2.262 -2.877 1 90.88 98 TRP A O 1
ATOM 766 N N . ILE A 1 99 ? 14.562 -1.312 -1.021 1 89.81 99 ILE A N 1
ATOM 767 C CA . ILE A 1 99 ? 14.094 -0.111 -1.706 1 89.81 99 ILE A CA 1
ATOM 768 C C . ILE A 1 99 ? 15.234 0.901 -1.799 1 89.81 99 ILE A C 1
ATOM 770 O O . ILE A 1 99 ? 15.945 1.143 -0.816 1 89.81 99 ILE A O 1
ATOM 774 N N . ALA A 1 100 ? 15.352 1.385 -3 1 88.19 100 ALA A N 1
ATOM 775 C CA . ALA A 1 100 ? 16.312 2.471 -3.195 1 88.19 100 ALA A CA 1
ATOM 776 C C . ALA A 1 100 ? 15.594 3.775 -3.537 1 88.19 100 ALA A C 1
ATOM 778 O O . ALA A 1 100 ? 14.617 3.777 -4.285 1 88.19 100 ALA A O 1
ATOM 779 N N . LEU A 1 101 ? 16.078 4.848 -2.91 1 90.19 101 LEU A N 1
ATOM 780 C CA . LEU A 1 101 ? 15.547 6.168 -3.24 1 90.19 101 LEU A CA 1
ATOM 781 C C . LEU A 1 101 ? 16.312 6.781 -4.406 1 90.19 101 LEU A C 1
ATOM 783 O O . LEU A 1 101 ? 17.516 6.551 -4.555 1 90.19 101 LEU A O 1
ATOM 787 N N . PRO A 1 102 ? 15.609 7.52 -5.238 1 86.06 102 PRO A N 1
ATOM 788 C CA . PRO A 1 102 ? 16.328 8.219 -6.305 1 86.06 102 PRO A CA 1
ATOM 789 C C . PRO A 1 102 ? 17.344 9.227 -5.77 1 86.06 102 PRO A C 1
ATOM 791 O O . PRO A 1 102 ? 17.219 9.688 -4.633 1 86.06 102 PRO A O 1
ATOM 794 N N . GLU A 1 103 ? 18.328 9.461 -6.695 1 87.12 103 GLU A N 1
ATOM 795 C CA . GLU A 1 103 ? 19.312 10.477 -6.336 1 87.12 103 GLU A CA 1
ATOM 796 C C . GLU A 1 103 ? 18.641 11.828 -6.082 1 87.12 103 GLU A C 1
ATOM 798 O O . GLU A 1 103 ? 17.781 12.25 -6.852 1 87.12 103 GLU A O 1
ATOM 803 N N . GLY A 1 104 ? 18.969 12.445 -4.957 1 91.06 104 GLY A N 1
ATOM 804 C CA . GLY A 1 104 ? 18.469 13.773 -4.66 1 91.06 104 GLY A CA 1
ATOM 805 C C . GLY A 1 104 ? 17.156 13.766 -3.891 1 91.06 104 GLY A C 1
ATOM 806 O O . GLY A 1 104 ? 16.656 14.812 -3.494 1 91.06 104 GLY A O 1
ATOM 807 N N . ALA A 1 105 ? 16.594 12.641 -3.691 1 93.12 105 ALA A N 1
ATOM 808 C CA . ALA A 1 105 ? 15.352 12.57 -2.934 1 93.12 105 ALA A CA 1
ATOM 809 C C . ALA A 1 105 ? 15.531 13.133 -1.528 1 93.12 105 ALA A C 1
ATOM 811 O O . ALA A 1 105 ? 16.5 12.805 -0.839 1 93.12 105 ALA A O 1
ATOM 812 N N . VAL A 1 106 ? 14.664 14.07 -1.15 1 95.88 106 VAL A N 1
ATOM 813 C CA . VAL A 1 106 ? 14.656 14.594 0.213 1 95.88 106 VAL A CA 1
ATOM 814 C C . VAL A 1 106 ? 14.141 13.516 1.17 1 95.88 106 VAL A C 1
ATOM 816 O O . VAL A 1 106 ? 13.109 12.891 0.912 1 95.88 106 VAL A O 1
ATOM 819 N N . HIS A 1 107 ? 14.938 13.297 2.217 1 96.62 107 HIS A N 1
ATOM 820 C CA . HIS A 1 107 ? 14.5 12.266 3.15 1 96.62 107 HIS A CA 1
ATOM 821 C C . HIS A 1 107 ? 14.922 12.594 4.578 1 96.62 107 HIS A C 1
ATOM 823 O O . HIS A 1 107 ? 15.891 13.336 4.785 1 96.62 107 HIS A O 1
ATOM 829 N N . PHE A 1 108 ? 14.078 12.125 5.523 1 97.69 108 PHE A N 1
ATOM 830 C CA . PHE A 1 108 ? 14.328 12.258 6.953 1 97.69 108 PHE A CA 1
ATOM 831 C C . PHE A 1 108 ? 14.328 10.891 7.629 1 97.69 108 PHE A C 1
ATOM 833 O O . PHE A 1 108 ? 13.469 10.055 7.348 1 97.69 108 PHE A O 1
ATOM 840 N N . ALA A 1 109 ? 15.281 10.68 8.555 1 97.75 109 ALA A N 1
ATOM 841 C CA . ALA A 1 109 ? 15.352 9.406 9.266 1 97.75 109 ALA A CA 1
ATOM 842 C C . ALA A 1 109 ? 14.102 9.18 10.109 1 97.75 109 ALA A C 1
ATOM 844 O O . ALA A 1 109 ? 13.688 8.039 10.32 1 97.75 109 ALA A O 1
ATOM 845 N N . GLN A 1 110 ? 13.578 10.273 10.625 1 97.38 110 GLN A N 1
ATOM 846 C CA . GLN A 1 110 ? 12.344 10.266 11.398 1 97.38 110 GLN A CA 1
ATOM 847 C C . GLN A 1 110 ? 11.445 11.438 11.016 1 97.38 110 GLN A C 1
ATOM 849 O O . GLN A 1 110 ? 11.812 12.258 10.164 1 97.38 110 GLN A O 1
ATOM 854 N N . GLN A 1 111 ? 10.219 11.445 11.594 1 94.25 111 GLN A N 1
ATOM 855 C CA . GLN A 1 111 ? 9.328 12.578 11.352 1 94.25 111 GLN A CA 1
ATOM 856 C C . GLN A 1 111 ? 9.555 13.68 12.375 1 94.25 111 GLN A C 1
ATOM 858 O O . GLN A 1 111 ? 10.094 13.43 13.461 1 94.25 111 GLN A O 1
ATOM 863 N N . PRO A 1 112 ? 9.141 14.93 12 1 91.31 112 PRO A N 1
ATOM 864 C CA . PRO A 1 112 ? 9.203 15.961 13.031 1 91.31 112 PRO A CA 1
ATOM 865 C C . PRO A 1 112 ? 8.359 15.625 14.258 1 91.31 112 PRO A C 1
ATOM 867 O O . PRO A 1 112 ? 7.32 14.969 14.133 1 91.31 112 PRO A O 1
ATOM 870 N N . GLU A 1 113 ? 8.805 16.062 15.336 1 87.25 113 GLU A N 1
ATOM 871 C CA . GLU A 1 113 ? 8.125 15.727 16.578 1 87.25 113 GLU A CA 1
ATOM 872 C C . GLU A 1 113 ? 7.039 16.75 16.906 1 87.25 113 GLU A C 1
ATOM 874 O O . GLU A 1 113 ? 6.035 16.406 17.547 1 87.25 113 GLU A O 1
ATOM 879 N N . SER A 1 114 ? 7.293 17.938 16.531 1 87.69 114 SER A N 1
ATOM 880 C CA . SER A 1 114 ? 6.289 18.938 16.859 1 87.69 114 SER A CA 1
ATOM 881 C C . SER A 1 114 ? 5.223 19.031 15.766 1 87.69 114 SER A C 1
ATOM 883 O O . SER A 1 114 ? 5.52 18.891 14.586 1 87.69 114 SER A O 1
ATOM 885 N N . ARG A 1 115 ? 4.035 19.281 16.219 1 84.12 115 ARG A N 1
ATOM 886 C CA . ARG A 1 115 ? 2.92 19.484 15.289 1 84.12 115 ARG A CA 1
ATOM 887 C C . ARG A 1 115 ? 3.223 20.594 14.297 1 84.12 115 ARG A C 1
ATOM 889 O O . ARG A 1 115 ? 2.953 20.453 13.102 1 84.12 115 ARG A O 1
ATOM 896 N N . GLU A 1 116 ? 3.729 21.688 14.797 1 86.81 116 GLU A N 1
ATOM 897 C CA . GLU A 1 116 ? 4.031 22.844 13.953 1 86.81 116 GLU A CA 1
ATOM 898 C C . GLU A 1 116 ? 5.004 22.469 12.836 1 86.81 116 GLU A C 1
ATOM 900 O O . GLU A 1 116 ? 4.773 22.797 11.672 1 86.81 116 GLU A O 1
ATOM 905 N N . GLU A 1 117 ? 6.074 21.812 13.219 1 89.25 117 GLU A N 1
ATOM 906 C CA . GLU A 1 117 ? 7.066 21.406 12.227 1 89.25 117 GLU A CA 1
ATOM 907 C C . GLU A 1 117 ? 6.465 20.438 11.219 1 89.25 117 GLU A C 1
ATOM 909 O O . GLU A 1 117 ? 6.75 20.516 10.016 1 89.25 117 GLU A O 1
ATOM 914 N N . TRP A 1 118 ? 5.625 19.562 11.656 1 90.31 118 TRP A N 1
ATOM 915 C CA . TRP A 1 118 ? 4.977 18.594 10.766 1 90.31 118 TRP A CA 1
ATOM 916 C C . TRP A 1 118 ? 4.07 19.312 9.766 1 90.31 118 TRP A C 1
ATOM 918 O O . TRP A 1 118 ? 4.172 19.094 8.562 1 90.31 118 TRP A O 1
ATOM 928 N N . MET A 1 119 ? 3.219 20.188 10.289 1 87.38 119 MET A N 1
ATOM 929 C CA . MET A 1 119 ? 2.256 20.875 9.438 1 87.38 119 MET A CA 1
ATOM 930 C C . MET A 1 119 ? 2.969 21.734 8.398 1 87.38 119 MET A C 1
ATOM 932 O O . MET A 1 119 ? 2.518 21.844 7.262 1 87.38 119 MET A O 1
ATOM 936 N N . ASN A 1 120 ? 4.094 22.312 8.781 1 88.44 120 ASN A N 1
ATOM 937 C CA . ASN A 1 120 ? 4.891 23.125 7.859 1 88.44 120 ASN A CA 1
ATOM 938 C C . ASN A 1 120 ? 5.473 22.266 6.738 1 88.44 120 ASN A C 1
ATOM 940 O O . ASN A 1 120 ? 5.652 22.734 5.617 1 88.44 120 ASN A O 1
ATOM 944 N N . LEU A 1 121 ? 5.688 21.047 7.066 1 90 121 LEU A N 1
ATOM 945 C CA . LEU A 1 121 ? 6.281 20.109 6.109 1 90 121 LEU A CA 1
ATOM 946 C C . LEU A 1 121 ? 5.234 19.594 5.133 1 90 121 LEU A C 1
ATOM 948 O O . LEU A 1 121 ? 5.512 19.438 3.941 1 90 121 LEU A O 1
ATOM 952 N N . VAL A 1 122 ? 4.02 19.375 5.59 1 89.94 122 VAL A N 1
ATOM 953 C CA . VAL A 1 122 ? 3.1 18.562 4.809 1 89.94 122 VAL A CA 1
ATOM 954 C C . VAL A 1 122 ? 2 19.438 4.215 1 89.94 122 VAL A C 1
ATOM 956 O O . VAL A 1 122 ? 1.285 19.016 3.303 1 89.94 122 VAL A O 1
ATOM 959 N N . LEU A 1 123 ? 1.748 20.578 4.715 1 86.12 123 LEU A N 1
ATOM 960 C CA . LEU A 1 123 ? 0.721 21.453 4.164 1 86.12 123 LEU A CA 1
ATOM 961 C C . LEU A 1 123 ? 1.344 22.562 3.305 1 86.12 123 LEU A C 1
ATOM 963 O O . LEU A 1 123 ? 2.439 23.031 3.602 1 86.12 123 LEU A O 1
ATOM 967 N N . PRO A 1 124 ? 0.611 22.906 2.232 1 73.44 124 PRO A N 1
ATOM 968 C CA . PRO A 1 124 ? 1.107 24.031 1.43 1 73.44 124 PRO A CA 1
ATOM 969 C C . PRO A 1 124 ? 1.265 25.312 2.24 1 73.44 124 PRO A C 1
ATOM 971 O O . PRO A 1 124 ? 0.537 25.531 3.213 1 73.44 124 PRO A O 1
ATOM 974 N N . GLU A 1 125 ? 2.393 26.094 1.965 1 61.47 125 GLU A N 1
ATOM 975 C CA . GLU A 1 125 ? 2.736 27.328 2.654 1 61.47 125 GLU A CA 1
ATOM 976 C C . GLU A 1 125 ? 1.498 28.188 2.896 1 61.47 125 GLU A C 1
ATOM 978 O O . GLU A 1 125 ? 1.339 28.766 3.973 1 61.47 125 GLU A O 1
ATOM 983 N N . GLY A 1 126 ? 0.671 28.391 2.061 1 54.53 126 GLY A N 1
ATOM 984 C CA . GLY A 1 126 ? -0.468 29.281 2.217 1 54.53 126 GLY A CA 1
ATOM 985 C C . GLY A 1 126 ? -1.479 28.781 3.232 1 54.53 126 GLY A C 1
ATOM 986 O O . GLY A 1 126 ? -2.348 29.531 3.672 1 54.53 126 GLY A O 1
ATOM 987 N N . LEU A 1 127 ? -1.493 27.594 3.609 1 57.91 127 LEU A N 1
ATOM 988 C CA . LEU A 1 127 ? -2.488 27.016 4.512 1 57.91 127 LEU A CA 1
ATOM 989 C C . LEU A 1 127 ? -1.932 26.891 5.926 1 57.91 127 LEU A C 1
ATOM 991 O O . LEU A 1 127 ? -2.664 26.547 6.855 1 57.91 127 LEU A O 1
ATOM 995 N N . ARG A 1 128 ? -0.665 27.188 6.098 1 56.69 128 ARG A N 1
ATOM 996 C CA . ARG A 1 128 ? 0.005 27.078 7.391 1 56.69 128 ARG A CA 1
ATOM 997 C C . ARG A 1 128 ? -0.562 28.078 8.383 1 56.69 128 ARG A C 1
ATOM 999 O O . ARG A 1 128 ? -0.608 27.812 9.586 1 56.69 128 ARG A O 1
ATOM 1006 N N . GLU A 1 129 ? -0.766 29.234 7.898 1 50.16 129 GLU A N 1
ATOM 1007 C CA . GLU A 1 129 ? -1.02 30.344 8.805 1 50.16 129 GLU A CA 1
ATOM 1008 C C . GLU A 1 129 ? -2.467 30.344 9.289 1 50.16 129 GLU A C 1
ATOM 1010 O O . GLU A 1 129 ? -2.783 30.953 10.312 1 50.16 129 GLU A O 1
ATOM 1015 N N . HIS A 1 130 ? -3.578 30.109 8.406 1 41.72 130 HIS A N 1
ATOM 1016 C CA . HIS A 1 130 ? -4.961 30.328 8.82 1 41.72 130 HIS A CA 1
ATOM 1017 C C . HIS A 1 130 ? -5.777 29.047 8.68 1 41.72 130 HIS A C 1
ATOM 1019 O O . HIS A 1 130 ? -6.391 28.812 7.641 1 41.72 130 HIS A O 1
ATOM 1025 N N . PRO A 1 131 ? -5.492 28.062 9.484 1 43.06 131 PRO A N 1
ATOM 1026 C CA . PRO A 1 131 ? -6.523 27.031 9.328 1 43.06 131 PRO A CA 1
ATOM 1027 C C . PRO A 1 131 ? -7.938 27.594 9.375 1 43.06 131 PRO A C 1
ATOM 1029 O O . PRO A 1 131 ? -8.258 28.391 10.266 1 43.06 131 PRO A O 1
ATOM 1032 N N . ARG A 1 132 ? -8.664 27.766 8.258 1 39.47 132 ARG A N 1
ATOM 1033 C CA . ARG A 1 132 ? -10.039 28.25 8.375 1 39.47 132 ARG A CA 1
ATOM 1034 C C . ARG A 1 132 ? -10.836 27.406 9.359 1 39.47 132 ARG A C 1
ATOM 1036 O O . ARG A 1 132 ? -10.555 26.219 9.523 1 39.47 132 ARG A O 1
ATOM 1043 N N . MET B 1 1 ? 7.441 -17.172 -2.518 1 90.25 1 MET B N 1
ATOM 1044 C CA . MET B 1 1 ? 8.336 -16.016 -2.518 1 90.25 1 MET B CA 1
ATOM 1045 C C . MET B 1 1 ? 7.559 -14.734 -2.777 1 90.25 1 MET B C 1
ATOM 1047 O O . MET B 1 1 ? 6.641 -14.711 -3.602 1 90.25 1 MET B O 1
ATOM 1051 N N . PRO B 1 2 ? 7.922 -13.672 -2.148 1 95.81 2 PRO B N 1
ATOM 1052 C CA . PRO B 1 2 ? 7.246 -12.406 -2.412 1 95.81 2 PRO B CA 1
ATOM 1053 C C . PRO B 1 2 ? 7.648 -11.781 -3.746 1 95.81 2 PRO B C 1
ATOM 1055 O O . PRO B 1 2 ? 8.727 -12.078 -4.266 1 95.81 2 PRO B O 1
ATOM 1058 N N . TYR B 1 3 ? 6.746 -11.023 -4.297 1 97.12 3 TYR B N 1
ATOM 1059 C CA . TYR B 1 3 ? 7.043 -10.25 -5.5 1 97.12 3 TYR B CA 1
ATOM 1060 C C . TYR B 1 3 ? 6.328 -8.906 -5.477 1 97.12 3 TYR B C 1
ATOM 1062 O O . TYR B 1 3 ? 5.328 -8.742 -4.777 1 97.12 3 TYR B O 1
ATOM 1070 N N . ALA B 1 4 ? 6.852 -7.938 -6.203 1 97.56 4 ALA B N 1
ATOM 1071 C CA . ALA B 1 4 ? 6.262 -6.605 -6.305 1 97.56 4 ALA B CA 1
ATOM 1072 C C . ALA B 1 4 ? 5.539 -6.426 -7.637 1 97.56 4 ALA B C 1
ATOM 1074 O O . ALA B 1 4 ? 6.125 -6.637 -8.703 1 97.56 4 ALA B O 1
ATOM 1075 N N . CYS B 1 5 ? 4.336 -6.09 -7.59 1 97.62 5 CYS B N 1
ATOM 1076 C CA . CYS B 1 5 ? 3.557 -5.801 -8.789 1 97.62 5 CYS B CA 1
ATOM 1077 C C . CYS B 1 5 ? 3.344 -4.301 -8.953 1 97.62 5 CYS B C 1
ATOM 1079 O O . CYS B 1 5 ? 2.725 -3.66 -8.102 1 97.62 5 CYS B O 1
ATOM 1081 N N . HIS B 1 6 ? 3.783 -3.779 -10.062 1 97.38 6 HIS B N 1
ATOM 1082 C CA . HIS B 1 6 ? 3.771 -2.342 -10.312 1 97.38 6 HIS B CA 1
ATOM 1083 C C . HIS B 1 6 ? 2.668 -1.957 -11.289 1 97.38 6 HIS B C 1
ATOM 1085 O O . HIS B 1 6 ? 2.67 -0.849 -11.828 1 97.38 6 HIS B O 1
ATOM 1091 N N . CYS B 1 7 ? 1.733 -2.832 -11.547 1 96.69 7 CYS B N 1
ATOM 1092 C CA . CYS B 1 7 ? 0.667 -2.473 -12.477 1 96.69 7 CYS B CA 1
ATOM 1093 C C . CYS B 1 7 ? -0.198 -1.354 -11.906 1 96.69 7 CYS B C 1
ATOM 1095 O O . CYS B 1 7 ? -0.177 -1.101 -10.695 1 96.69 7 CYS B O 1
ATOM 1097 N N . HIS B 1 8 ? -0.963 -0.734 -12.727 1 95.19 8 HIS B N 1
ATOM 1098 C CA . HIS B 1 8 ? -1.788 0.385 -12.289 1 95.19 8 HIS B CA 1
ATOM 1099 C C . HIS B 1 8 ? -2.867 -0.076 -11.312 1 95.19 8 HIS B C 1
ATOM 1101 O O . HIS B 1 8 ? -3.234 0.659 -10.391 1 95.19 8 HIS B O 1
ATOM 1107 N N . GLY B 1 9 ? -3.4 -1.284 -11.469 1 93.94 9 GLY B N 1
ATOM 1108 C CA . GLY B 1 9 ? -4.387 -1.826 -10.547 1 93.94 9 GLY B CA 1
ATOM 1109 C C . GLY B 1 9 ? -3.871 -1.948 -9.125 1 93.94 9 GLY B C 1
ATOM 1110 O O . GLY B 1 9 ? -4.543 -1.533 -8.18 1 93.94 9 GLY B O 1
ATOM 1111 N N . CYS B 1 10 ? -2.67 -2.457 -9.016 1 96.31 10 CYS B N 1
ATOM 1112 C CA . CYS B 1 10 ? -2.078 -2.621 -7.691 1 96.31 10 CYS B CA 1
ATOM 1113 C C . CYS B 1 10 ? -1.737 -1.27 -7.074 1 96.31 10 CYS B C 1
ATOM 1115 O O . CYS B 1 10 ? -1.87 -1.084 -5.863 1 96.31 10 CYS B O 1
ATOM 1117 N N . GLN B 1 11 ? -1.256 -0.354 -7.918 1 97.06 11 GLN B N 1
ATOM 1118 C CA . GLN B 1 11 ? -1.008 0.994 -7.418 1 97.06 11 GLN B CA 1
ATOM 1119 C C . GLN B 1 11 ? -2.279 1.611 -6.844 1 97.06 11 GLN B C 1
ATOM 1121 O O . GLN B 1 11 ? -2.279 2.115 -5.719 1 97.06 11 GLN B O 1
ATOM 1126 N N . ARG B 1 12 ? -3.322 1.479 -7.578 1 95.62 12 ARG B N 1
ATOM 1127 C CA . ARG B 1 12 ? -4.59 2.08 -7.18 1 95.62 12 ARG B CA 1
ATOM 1128 C C . ARG B 1 12 ? -5.184 1.355 -5.977 1 95.62 12 ARG B C 1
ATOM 1130 O O . ARG B 1 12 ? -5.598 1.989 -5.004 1 95.62 12 ARG B O 1
ATOM 1137 N N . ARG B 1 13 ? -5.191 0.08 -5.949 1 94.94 13 ARG B N 1
ATOM 1138 C CA . ARG B 1 13 ? -5.836 -0.694 -4.891 1 94.94 13 ARG B CA 1
ATOM 1139 C C . ARG B 1 13 ? -5.059 -0.583 -3.584 1 94.94 13 ARG B C 1
ATOM 1141 O O . ARG B 1 13 ? -5.648 -0.559 -2.504 1 94.94 13 ARG B O 1
ATOM 1148 N N . GLN B 1 14 ? -3.797 -0.515 -3.721 1 96.25 14 GLN B N 1
ATOM 1149 C CA . GLN B 1 14 ? -2.982 -0.381 -2.518 1 96.25 14 GLN B CA 1
ATOM 1150 C C . GLN B 1 14 ? -2.936 1.069 -2.043 1 96.25 14 GLN B C 1
ATOM 1152 O O . GLN B 1 14 ? -2.572 1.342 -0.897 1 96.25 14 GLN B O 1
ATOM 1157 N N . GLY B 1 15 ? -3.197 1.991 -2.982 1 96.81 15 GLY B N 1
ATOM 1158 C CA . GLY B 1 15 ? -3.115 3.404 -2.65 1 96.81 15 GLY B CA 1
ATOM 1159 C C . GLY B 1 15 ? -1.689 3.918 -2.574 1 96.81 15 GLY B C 1
ATOM 1160 O O . GLY B 1 15 ? -1.424 4.941 -1.938 1 96.81 15 GLY B O 1
ATOM 1161 N N . THR B 1 16 ? -0.819 3.174 -3.072 1 97.38 16 THR B N 1
ATOM 1162 C CA . THR B 1 16 ? 0.598 3.521 -3.064 1 97.38 16 THR B CA 1
ATOM 1163 C C . THR B 1 16 ? 1.258 3.133 -4.383 1 97.38 16 THR B C 1
ATOM 1165 O O . THR B 1 16 ? 0.63 3.203 -5.441 1 97.38 16 THR B O 1
ATOM 1168 N N . SER B 1 17 ? 2.523 2.777 -4.449 1 96.56 17 SER B N 1
ATOM 1169 C CA . SER B 1 17 ? 3.295 2.699 -5.688 1 96.56 17 SER B CA 1
ATOM 1170 C C . SER B 1 17 ? 3.283 1.285 -6.258 1 96.56 17 SER B C 1
ATOM 1172 O O . SER B 1 17 ? 3.602 1.081 -7.43 1 96.56 17 SER B O 1
ATOM 1174 N N . PHE B 1 18 ? 3.09 0.301 -5.469 1 97.31 18 PHE B N 1
ATOM 1175 C CA . PHE B 1 18 ? 3.043 -1.097 -5.879 1 97.31 18 PHE B CA 1
ATOM 1176 C C . PHE B 1 18 ? 2.461 -1.969 -4.773 1 97.31 18 PHE B C 1
ATOM 1178 O O . PHE B 1 18 ? 2.279 -1.509 -3.645 1 97.31 18 PHE B O 1
ATOM 1185 N N . ALA B 1 19 ? 2.09 -3.145 -5.121 1 97.94 19 ALA B N 1
ATOM 1186 C CA . ALA B 1 19 ? 1.731 -4.152 -4.125 1 97.94 19 ALA B CA 1
ATOM 1187 C C . ALA B 1 19 ? 2.893 -5.109 -3.873 1 97.94 19 ALA B C 1
ATOM 1189 O O . ALA B 1 19 ? 3.658 -5.422 -4.789 1 97.94 19 ALA B O 1
ATOM 1190 N N . LEU B 1 20 ? 3.037 -5.453 -2.715 1 98 20 LEU B N 1
ATOM 1191 C CA . LEU B 1 20 ? 3.951 -6.516 -2.309 1 98 20 LEU B CA 1
ATOM 1192 C C . LEU B 1 20 ? 3.188 -7.789 -1.964 1 98 20 LEU B C 1
ATOM 1194 O O . LEU B 1 20 ? 2.525 -7.859 -0.927 1 98 20 LEU B O 1
ATOM 1198 N N . ASN B 1 21 ? 3.338 -8.781 -2.822 1 97.94 21 ASN B N 1
ATOM 1199 C CA . ASN B 1 21 ? 2.48 -9.961 -2.783 1 97.94 21 ASN B CA 1
ATOM 1200 C C . ASN B 1 21 ? 3.285 -11.227 -2.527 1 97.94 21 ASN B C 1
ATOM 1202 O O . ASN B 1 21 ? 4.48 -11.281 -2.814 1 97.94 21 ASN B O 1
ATOM 1206 N N . GLN B 1 22 ? 2.588 -12.172 -2.035 1 96.69 22 GLN B N 1
ATOM 1207 C CA . GLN B 1 22 ? 3.072 -13.539 -1.926 1 96.69 22 GLN B CA 1
ATOM 1208 C C . GLN B 1 22 ? 1.938 -14.547 -2.111 1 96.69 22 GLN B C 1
ATOM 1210 O O . GLN B 1 22 ? 0.923 -14.477 -1.413 1 96.69 22 GLN B O 1
ATOM 1215 N N . GLN B 1 23 ? 2.127 -15.438 -3.049 1 96 23 GLN B N 1
ATOM 1216 C CA . GLN B 1 23 ? 1.116 -16.469 -3.254 1 96 23 GLN B CA 1
ATOM 1217 C C . GLN B 1 23 ? 1.376 -17.688 -2.359 1 96 23 GLN B C 1
ATOM 1219 O O . GLN B 1 23 ? 2.52 -18.125 -2.215 1 96 23 GLN B O 1
ATOM 1224 N N . VAL B 1 24 ? 0.372 -18.172 -1.748 1 94.62 24 VAL B N 1
ATOM 1225 C CA . VAL B 1 24 ? 0.434 -19.359 -0.913 1 94.62 24 VAL B CA 1
ATOM 1226 C C . VAL B 1 24 ? -0.729 -20.281 -1.252 1 94.62 24 VAL B C 1
ATOM 1228 O O . VAL B 1 24 ? -1.759 -19.844 -1.764 1 94.62 24 VAL B O 1
ATOM 1231 N N . LEU B 1 25 ? -0.534 -21.547 -0.983 1 93.88 25 LEU B N 1
ATOM 1232 C CA . LEU B 1 25 ? -1.652 -22.469 -1.105 1 93.88 25 LEU B CA 1
ATOM 1233 C C . LEU B 1 25 ? -2.637 -22.297 0.045 1 93.88 25 LEU B C 1
ATOM 1235 O O . LEU B 1 25 ? -2.232 -22.219 1.207 1 93.88 25 LEU B O 1
ATOM 1239 N N . LEU B 1 26 ? -3.883 -22.281 -0.303 1 93.5 26 LEU B N 1
ATOM 1240 C CA . LEU B 1 26 ? -4.926 -22.109 0.705 1 93.5 26 LEU B CA 1
ATOM 1241 C C . LEU B 1 26 ? -4.926 -23.281 1.682 1 93.5 26 LEU B C 1
ATOM 1243 O O . LEU B 1 26 ? -5.262 -23.125 2.855 1 93.5 26 LEU B O 1
ATOM 1247 N N . ALA B 1 27 ? -4.605 -24.422 1.229 1 92.25 27 ALA B N 1
ATOM 1248 C CA . ALA B 1 27 ? -4.578 -25.625 2.059 1 92.25 27 ALA B CA 1
ATOM 1249 C C . ALA B 1 27 ? -3.633 -25.453 3.246 1 92.25 27 ALA B C 1
ATOM 1251 O O . ALA B 1 27 ? -3.84 -26.047 4.305 1 92.25 27 ALA B O 1
ATOM 1252 N N . GLY B 1 28 ? -2.625 -24.594 3.154 1 90.94 28 GLY B N 1
ATOM 1253 C CA . GLY B 1 28 ? -1.661 -24.359 4.215 1 90.94 28 GLY B CA 1
ATOM 1254 C C . GLY B 1 28 ? -1.847 -23.016 4.902 1 90.94 28 GLY B C 1
ATOM 1255 O O . GLY B 1 28 ? -0.956 -22.562 5.617 1 90.94 28 GLY B O 1
ATOM 1256 N N . PHE B 1 29 ? -2.891 -22.422 4.594 1 93.5 29 PHE B N 1
ATOM 1257 C CA . PHE B 1 29 ? -3.154 -21.062 5.086 1 93.5 29 PHE B CA 1
ATOM 1258 C C . PHE B 1 29 ? -4.328 -21.062 6.059 1 93.5 29 PHE B C 1
ATOM 1260 O O . PHE B 1 29 ? -5.414 -21.547 5.727 1 93.5 29 PHE B O 1
ATOM 1267 N N . VAL B 1 30 ? -4.125 -20.594 7.348 1 95.81 30 VAL B N 1
ATOM 1268 C CA . VAL B 1 30 ? -5.184 -20.469 8.344 1 95.81 30 VAL B CA 1
ATOM 1269 C C . VAL B 1 30 ? -5.355 -19 8.734 1 95.81 30 VAL B C 1
ATOM 1271 O O . VAL B 1 30 ? -4.379 -18.312 9.031 1 95.81 30 VAL B O 1
ATOM 1274 N N . ALA B 1 31 ? -6.562 -18.531 8.625 1 95.12 31 ALA B N 1
ATOM 1275 C CA . ALA B 1 31 ? -6.91 -17.203 9.086 1 95.12 31 ALA B CA 1
ATOM 1276 C C . ALA B 1 31 ? -7.902 -17.25 10.242 1 95.12 31 ALA B C 1
ATOM 1278 O O . ALA B 1 31 ? -8.922 -17.953 10.164 1 95.12 31 ALA B O 1
ATOM 1279 N N . GLU B 1 32 ? -7.559 -16.516 11.281 1 96.44 32 GLU B N 1
ATOM 1280 C CA . GLU B 1 32 ? -8.438 -16.453 12.445 1 96.44 32 GLU B CA 1
ATOM 1281 C C . GLU B 1 32 ? -8.898 -15.016 12.711 1 96.44 32 GLU B C 1
ATOM 1283 O O . GLU B 1 32 ? -8.203 -14.062 12.367 1 96.44 32 GLU B O 1
ATOM 1288 N N . GLY B 1 33 ? -10.07 -14.898 13.312 1 96.12 33 GLY B N 1
ATOM 1289 C CA . GLY B 1 33 ? -10.656 -13.594 13.594 1 96.12 33 GLY B CA 1
ATOM 1290 C C . GLY B 1 33 ? -11.68 -13.164 12.57 1 96.12 33 GLY B C 1
ATOM 1291 O O . GLY B 1 33 ? -11.883 -13.844 11.562 1 96.12 33 GLY B O 1
ATOM 1292 N N . GLU B 1 34 ? -12.344 -12.023 12.906 1 96.62 34 GLU B N 1
ATOM 1293 C CA . GLU B 1 34 ? -13.328 -11.469 11.977 1 96.62 34 GLU B CA 1
ATOM 1294 C C . GLU B 1 34 ? -12.648 -10.844 10.766 1 96.62 34 GLU B C 1
ATOM 1296 O O . GLU B 1 34 ? -11.57 -10.258 10.883 1 96.62 34 GLU B O 1
ATOM 1301 N N . VAL B 1 35 ? -13.336 -11.039 9.625 1 96.75 35 VAL B N 1
ATOM 1302 C CA . VAL B 1 35 ? -12.805 -10.477 8.383 1 96.75 35 VAL B CA 1
ATOM 1303 C C . VAL B 1 35 ? -13.93 -9.844 7.578 1 96.75 35 VAL B C 1
ATOM 1305 O O . VAL B 1 35 ? -15.055 -10.344 7.574 1 96.75 35 VAL B O 1
ATOM 1308 N N . LEU B 1 36 ? -13.609 -8.688 6.98 1 97.69 36 LEU B N 1
ATOM 1309 C CA . LEU B 1 36 ? -14.453 -8.141 5.93 1 97.69 36 LEU B CA 1
ATOM 1310 C C . LEU B 1 36 ? -14.125 -8.773 4.582 1 97.69 36 LEU B C 1
ATOM 1312 O O . LEU B 1 36 ? -12.953 -8.914 4.223 1 97.69 36 LEU B O 1
ATOM 1316 N N . VAL B 1 37 ? -15.188 -9.195 3.883 1 97.75 37 VAL B N 1
ATOM 1317 C CA . VAL B 1 37 ? -14.969 -9.773 2.561 1 97.75 37 VAL B CA 1
ATOM 1318 C C . VAL B 1 37 ? -15.805 -9.016 1.525 1 97.75 37 VAL B C 1
ATOM 1320 O O . VAL B 1 37 ? -16.969 -8.711 1.763 1 97.75 37 VAL B O 1
ATOM 1323 N N . SER B 1 38 ? -15.195 -8.688 0.487 1 97.81 38 SER B N 1
ATOM 1324 C CA . SER B 1 38 ? -15.883 -8.109 -0.667 1 97.81 38 SER B CA 1
ATOM 1325 C C . SER B 1 38 ? -15.352 -8.703 -1.972 1 97.81 38 SER B C 1
ATOM 1327 O O . SER B 1 38 ? -14.148 -8.914 -2.117 1 97.81 38 SER B O 1
ATOM 1329 N N . GLU B 1 39 ? -16.281 -8.93 -2.883 1 96.44 39 GLU B N 1
ATOM 1330 C CA . GLU B 1 39 ? -15.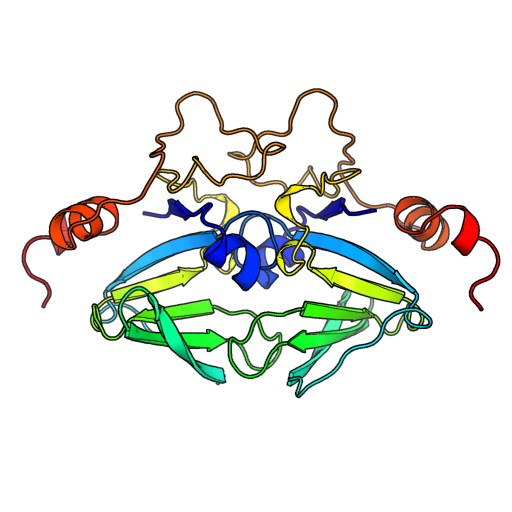898 -9.492 -4.176 1 96.44 39 GLU B CA 1
ATOM 1331 C C . GLU B 1 39 ? -16.031 -8.453 -5.289 1 96.44 39 GLU B C 1
ATOM 1333 O O . GLU B 1 39 ? -17.047 -7.754 -5.367 1 96.44 39 GLU B O 1
ATOM 1338 N N . VAL B 1 40 ? -15.016 -8.414 -6.074 1 94.81 40 VAL B N 1
ATOM 1339 C CA . VAL B 1 40 ? -15.047 -7.496 -7.211 1 94.81 40 VAL B CA 1
ATOM 1340 C C . VAL B 1 40 ? -14.68 -8.25 -8.492 1 94.81 40 VAL B C 1
ATOM 1342 O O . VAL B 1 40 ? -14.109 -9.344 -8.43 1 94.81 40 VAL B O 1
ATOM 1345 N N . GLU B 1 41 ? -15.062 -7.621 -9.586 1 92.44 41 GLU B N 1
ATOM 1346 C CA . GLU B 1 41 ? -14.641 -8.172 -10.867 1 92.44 41 GLU B CA 1
ATOM 1347 C C . GLU B 1 41 ? -13.195 -7.809 -11.18 1 92.44 41 GLU B C 1
ATOM 1349 O O . GLU B 1 41 ? -12.797 -6.652 -11.031 1 92.44 41 GLU B O 1
ATOM 1354 N N . GLY B 1 42 ? -12.484 -8.805 -11.516 1 86.44 42 GLY B N 1
ATOM 1355 C CA . GLY B 1 42 ? -11.094 -8.609 -11.906 1 86.44 42 GLY B CA 1
ATOM 1356 C C . GLY B 1 42 ? -10.867 -8.742 -13.398 1 86.44 42 GLY B C 1
ATOM 1357 O O . GLY B 1 42 ? -11.797 -8.578 -14.188 1 86.44 42 GLY B O 1
ATOM 1358 N N . HIS B 1 43 ? -9.594 -8.891 -13.688 1 78.88 43 HIS B N 1
ATOM 1359 C CA . HIS B 1 43 ? -9.211 -9.047 -15.086 1 78.88 43 HIS B CA 1
ATOM 1360 C C . HIS B 1 43 ? -9.797 -10.328 -15.672 1 78.88 43 HIS B C 1
ATOM 1362 O O . HIS B 1 43 ? -9.883 -11.352 -14.992 1 78.88 43 HIS B O 1
ATOM 1368 N N . GLY B 1 44 ? -10.188 -10.227 -16.953 1 81.19 44 GLY B N 1
ATOM 1369 C CA . GLY B 1 44 ? -10.672 -11.398 -17.672 1 81.19 44 GLY B CA 1
ATOM 1370 C C . GLY B 1 44 ? -11.969 -11.945 -17.125 1 81.19 44 GLY B C 1
ATOM 1371 O O . GLY B 1 44 ? -12.25 -13.141 -17.234 1 81.19 44 GLY B O 1
ATOM 1372 N N . GLY B 1 45 ? -12.625 -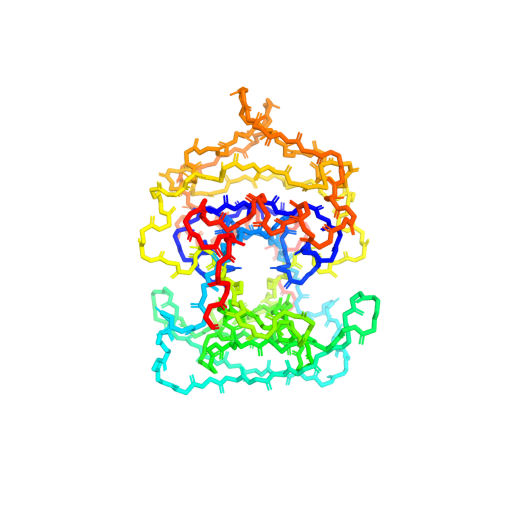11.156 -16.312 1 86.19 45 GLY B N 1
ATOM 1373 C CA . GLY B 1 45 ? -13.922 -11.586 -15.805 1 86.19 45 GLY B CA 1
ATOM 1374 C C . GLY B 1 45 ? -13.82 -12.375 -14.516 1 86.19 45 GLY B C 1
ATOM 1375 O O . GLY B 1 45 ? -14.82 -12.898 -14.016 1 86.19 45 GLY B O 1
ATOM 1376 N N . ALA B 1 46 ? -12.648 -12.516 -13.953 1 90.56 46 ALA B N 1
ATOM 1377 C CA . A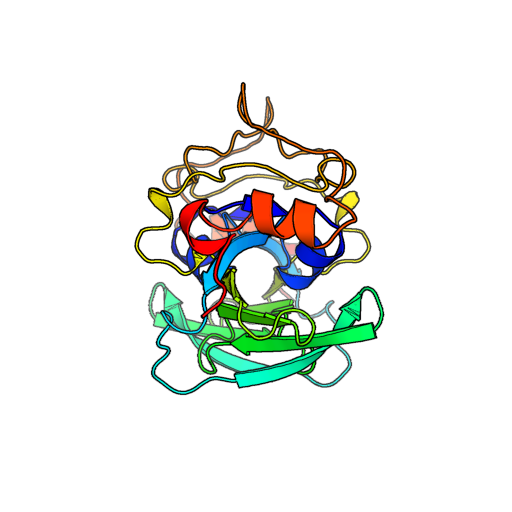LA B 1 46 ? -12.469 -13.227 -12.688 1 90.56 46 ALA B CA 1
ATOM 1378 C C . ALA B 1 46 ? -13.164 -12.484 -11.547 1 90.56 46 ALA B C 1
ATOM 1380 O O . ALA B 1 46 ? -13.359 -11.273 -11.617 1 90.56 46 ALA B O 1
ATOM 1381 N N . ARG B 1 47 ? -13.656 -13.344 -10.656 1 95.62 47 ARG B N 1
ATOM 1382 C CA . ARG B 1 47 ? -14.117 -12.781 -9.391 1 95.62 47 ARG B CA 1
ATOM 1383 C C . ARG B 1 47 ? -13.016 -12.828 -8.336 1 95.62 47 ARG B C 1
ATOM 1385 O O . ARG B 1 47 ? -12.453 -13.883 -8.062 1 95.62 47 ARG B O 1
ATOM 1392 N N . VAL B 1 48 ? -12.719 -11.648 -7.801 1 96.5 48 VAL B N 1
ATOM 1393 C CA . VAL B 1 48 ? -11.641 -11.539 -6.824 1 96.5 48 VAL B CA 1
ATOM 1394 C C . VAL B 1 48 ? -12.219 -11.164 -5.461 1 96.5 48 VAL B C 1
ATOM 1396 O O . VAL B 1 48 ? -12.883 -10.133 -5.328 1 96.5 48 VAL B O 1
ATOM 1399 N N . ALA B 1 49 ? -12.023 -12.031 -4.555 1 97.81 49 ALA B N 1
ATOM 1400 C CA . ALA B 1 49 ? -12.469 -11.766 -3.188 1 97.81 49 ALA B CA 1
ATOM 1401 C C . ALA B 1 49 ? -11.359 -11.109 -2.367 1 97.81 49 ALA B C 1
ATOM 1403 O O . ALA B 1 49 ? -10.297 -11.695 -2.162 1 97.81 49 ALA B O 1
ATOM 1404 N N . HIS B 1 50 ? -11.617 -9.898 -1.906 1 97.94 50 HIS B N 1
ATOM 1405 C CA . HIS B 1 50 ? -10.711 -9.195 -1.006 1 97.94 50 HIS B CA 1
ATOM 1406 C C . HIS B 1 50 ? -11.078 -9.453 0.453 1 97.94 50 HIS B C 1
ATOM 1408 O O . HIS B 1 50 ? -12.25 -9.438 0.815 1 97.94 50 HIS B O 1
ATOM 1414 N N . HIS B 1 51 ? -10.086 -9.742 1.271 1 98.31 51 HIS B N 1
ATOM 1415 C CA . HIS B 1 51 ? -10.25 -9.961 2.705 1 98.31 51 HIS B CA 1
ATOM 1416 C C . HIS B 1 51 ? -9.484 -8.914 3.512 1 98.31 51 HIS B C 1
ATOM 1418 O O . HIS B 1 51 ? -8.273 -8.758 3.352 1 98.31 51 HIS B O 1
ATOM 1424 N N . ALA B 1 52 ? -10.25 -8.234 4.438 1 98.44 52 ALA B N 1
ATOM 1425 C CA . ALA B 1 52 ? -9.641 -7.148 5.199 1 98.44 52 ALA B CA 1
ATOM 1426 C C . ALA B 1 52 ? -10 -7.25 6.68 1 98.44 52 ALA B C 1
ATOM 1428 O O . ALA B 1 52 ? -11.023 -7.84 7.039 1 98.44 52 ALA B O 1
ATOM 1429 N N . CYS B 1 53 ? -9.086 -6.727 7.492 1 97.44 53 CYS B N 1
ATOM 1430 C CA . CYS B 1 53 ? -9.391 -6.562 8.906 1 97.44 53 CYS B CA 1
ATOM 1431 C C . CYS B 1 53 ? -10.516 -5.559 9.109 1 97.44 53 CYS B C 1
ATOM 1433 O O . CYS B 1 53 ? -10.453 -4.438 8.602 1 97.44 53 CYS B O 1
ATOM 1435 N N . PRO B 1 54 ? -11.547 -5.918 9.867 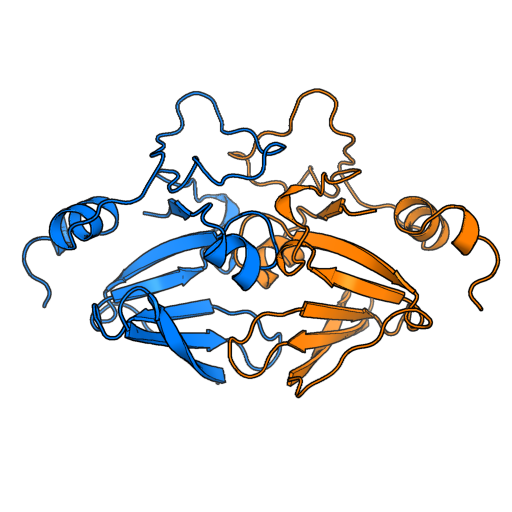1 96.38 54 PRO B N 1
ATOM 1436 C CA . PRO B 1 54 ? -12.656 -4.984 10.039 1 96.38 54 PRO B CA 1
ATOM 1437 C C . PRO B 1 54 ? -12.297 -3.791 10.922 1 96.38 54 PRO B C 1
ATOM 1439 O O . PRO B 1 54 ? -13 -2.777 10.914 1 96.38 54 PRO B O 1
ATOM 1442 N N . ARG B 1 55 ? -11.242 -3.891 11.648 1 94.69 55 ARG B N 1
ATOM 1443 C CA . ARG B 1 55 ? -10.875 -2.84 12.594 1 94.69 55 ARG B CA 1
ATOM 1444 C C . ARG B 1 55 ? -10.008 -1.781 11.922 1 94.69 55 ARG B C 1
ATOM 1446 O O . ARG B 1 55 ? -10.242 -0.582 12.078 1 94.69 55 ARG B O 1
ATOM 1453 N N . CYS B 1 56 ? -9.078 -2.211 11.242 1 95.5 56 CYS B N 1
ATOM 1454 C CA . CYS B 1 56 ? -8.172 -1.216 10.68 1 95.5 56 CYS B CA 1
ATOM 1455 C C . CYS B 1 56 ? -8.352 -1.103 9.172 1 95.5 56 CYS B C 1
ATOM 1457 O O . CYS B 1 56 ? -7.746 -0.244 8.531 1 95.5 56 CYS B O 1
ATOM 1459 N N . LEU B 1 57 ? -9.102 -1.965 8.547 1 97.44 57 LEU B N 1
ATOM 1460 C CA . LEU B 1 57 ? -9.5 -1.963 7.145 1 97.44 57 LEU B CA 1
ATOM 1461 C C . LEU B 1 57 ? -8.328 -2.299 6.234 1 97.44 57 LEU B C 1
ATOM 1463 O O . LEU B 1 57 ? -8.375 -2.053 5.027 1 97.44 57 LEU B O 1
ATOM 1467 N N . THR B 1 58 ? -7.262 -2.893 6.859 1 97.12 58 THR B N 1
ATOM 1468 C CA . THR B 1 58 ? -6.141 -3.371 6.055 1 97.12 58 THR B CA 1
ATOM 1469 C C . THR B 1 58 ? -6.527 -4.629 5.285 1 97.12 58 THR B C 1
ATOM 1471 O O . THR B 1 58 ? -7.031 -5.59 5.867 1 97.12 58 THR B O 1
ATOM 1474 N N . ARG B 1 59 ? -6.375 -4.555 3.967 1 97.5 59 ARG B N 1
ATOM 1475 C CA . ARG B 1 59 ? -6.535 -5.766 3.168 1 97.5 59 ARG B CA 1
ATOM 1476 C C . ARG B 1 59 ? -5.379 -6.734 3.406 1 97.5 59 ARG B C 1
ATOM 1478 O O . ARG B 1 59 ? -4.211 -6.363 3.266 1 97.5 59 ARG B O 1
ATOM 1485 N N . VAL B 1 60 ? -5.727 -7.961 3.654 1 98.12 60 VAL B N 1
ATOM 1486 C CA . VAL B 1 60 ? -4.699 -8.898 4.09 1 98.12 60 VAL B CA 1
ATOM 1487 C C . VAL B 1 60 ? -4.441 -9.93 2.994 1 98.12 60 VAL B C 1
ATOM 1489 O O . VAL B 1 60 ? -3.291 -10.281 2.721 1 98.12 60 VAL B O 1
ATOM 1492 N N . TRP B 1 61 ? -5.453 -10.484 2.402 1 98.06 61 TRP B N 1
ATOM 1493 C CA . TRP B 1 61 ? -5.234 -11.422 1.308 1 98.06 61 TRP B CA 1
ATOM 1494 C C . TRP B 1 61 ? -6.398 -11.398 0.325 1 98.06 61 TRP B C 1
ATOM 1496 O O . TRP B 1 61 ? -7.445 -10.805 0.609 1 98.06 61 TRP B O 1
ATOM 1506 N N . THR B 1 62 ? -6.195 -11.93 -0.826 1 97.62 62 THR B N 1
ATOM 1507 C CA . THR B 1 62 ? -7.188 -12.031 -1.888 1 97.62 62 THR B CA 1
ATOM 1508 C C . THR B 1 62 ? -7.227 -13.453 -2.455 1 97.62 62 THR B C 1
ATOM 1510 O O . THR B 1 62 ? -6.234 -14.18 -2.389 1 97.62 62 THR B O 1
ATOM 1513 N N . VAL B 1 63 ? -8.375 -13.797 -2.904 1 97 63 VAL B N 1
ATOM 1514 C CA . VAL B 1 63 ? -8.555 -15.055 -3.619 1 97 63 VAL B CA 1
ATOM 1515 C C . VAL B 1 63 ? -9.242 -14.797 -4.961 1 97 63 VAL B C 1
ATOM 1517 O O . VAL B 1 63 ? -10.258 -14.109 -5.02 1 97 63 VAL B O 1
ATOM 1520 N N . ASN B 1 64 ? -8.57 -15.211 -5.957 1 94.69 64 ASN B N 1
ATOM 1521 C CA . ASN B 1 64 ? -9.109 -15.195 -7.312 1 94.69 64 ASN B CA 1
ATOM 1522 C C . ASN B 1 64 ? -9.82 -16.5 -7.656 1 94.69 64 ASN B C 1
ATOM 1524 O O . ASN B 1 64 ? -9.227 -17.578 -7.551 1 94.69 64 ASN B O 1
ATOM 1528 N N . ASP B 1 65 ? -11.047 -16.422 -8.102 1 94.81 65 ASP B N 1
ATOM 1529 C CA . ASP B 1 65 ? -11.844 -17.625 -8.289 1 94.81 65 ASP B CA 1
ATOM 1530 C C . ASP B 1 65 ? -11.297 -18.469 -9.453 1 94.81 65 ASP B C 1
ATOM 1532 O O . ASP B 1 65 ? -11.68 -19.625 -9.617 1 94.81 65 ASP B O 1
ATOM 1536 N N . GLN B 1 66 ? -10.453 -17.938 -10.281 1 90.12 66 GLN B N 1
ATOM 1537 C CA . GLN B 1 66 ? -9.797 -18.688 -11.344 1 90.12 66 GLN B CA 1
ATOM 1538 C C . GLN B 1 66 ? -8.609 -19.469 -10.812 1 90.12 66 GLN B C 1
ATOM 1540 O O . GLN B 1 66 ? -8.07 -20.344 -11.5 1 90.12 66 GLN B O 1
ATOM 1545 N N . ARG B 1 67 ? -8.156 -19.188 -9.688 1 89.62 67 ARG B N 1
ATOM 1546 C CA . ARG B 1 67 ? -7.16 -19.938 -8.938 1 89.62 67 ARG B CA 1
ATOM 1547 C C . ARG B 1 67 ? -7.578 -20.094 -7.477 1 89.62 67 ARG B C 1
ATOM 1549 O O . ARG B 1 67 ? -6.879 -19.625 -6.574 1 89.62 67 ARG B O 1
ATOM 1556 N N . PRO B 1 68 ? -8.602 -20.859 -7.258 1 92.5 68 PRO B N 1
ATOM 1557 C CA . PRO B 1 68 ? -9.242 -20.875 -5.941 1 92.5 68 PRO B CA 1
ATOM 1558 C C . PRO B 1 68 ? -8.383 -21.547 -4.875 1 92.5 68 PRO B C 1
ATOM 1560 O O . PRO B 1 68 ? -8.656 -21.422 -3.682 1 92.5 68 PRO B O 1
ATOM 1563 N N . GLU B 1 69 ? -7.383 -22.266 -5.254 1 92.25 69 GLU B N 1
ATOM 1564 C CA . GLU B 1 69 ? -6.52 -22.969 -4.309 1 92.25 69 GLU B CA 1
ATOM 1565 C C . GLU B 1 69 ? -5.402 -22.062 -3.803 1 92.25 69 GLU B C 1
ATOM 1567 O O . GLU B 1 69 ? -4.641 -22.453 -2.914 1 92.25 69 GLU B O 1
ATOM 1572 N N . VAL B 1 70 ? -5.312 -20.875 -4.375 1 94.62 70 VAL B N 1
ATOM 1573 C CA . VAL B 1 70 ? -4.199 -19.984 -4.078 1 94.62 70 VAL B CA 1
ATOM 1574 C C . VAL B 1 70 ? -4.715 -18.719 -3.42 1 94.62 70 VAL B C 1
ATOM 1576 O O . VAL B 1 70 ? -5.734 -18.156 -3.842 1 94.62 70 VAL B O 1
ATOM 1579 N N . ALA B 1 71 ? -4.059 -18.312 -2.381 1 96.62 71 ALA B N 1
ATOM 1580 C CA . ALA B 1 71 ? -4.254 -17 -1.791 1 96.62 71 ALA B CA 1
ATOM 1581 C C . ALA B 1 71 ? -3.061 -16.094 -2.072 1 96.62 71 ALA B C 1
ATOM 1583 O O . ALA B 1 71 ? -1.916 -16.547 -2.086 1 96.62 71 ALA B O 1
ATOM 1584 N N . THR B 1 72 ? -3.328 -14.867 -2.355 1 96.88 72 THR B N 1
ATOM 1585 C CA . THR B 1 72 ? -2.289 -13.852 -2.449 1 96.88 72 THR B CA 1
ATOM 1586 C C . THR B 1 72 ? -2.252 -13 -1.186 1 96.88 72 THR B C 1
ATOM 1588 O O . THR B 1 72 ? -3.188 -12.242 -0.913 1 96.88 72 THR B O 1
ATOM 1591 N N . ILE B 1 73 ? -1.217 -13.07 -0.479 1 97.44 73 ILE B N 1
ATOM 1592 C CA . ILE B 1 73 ? -1.069 -12.344 0.778 1 97.44 73 ILE B CA 1
ATOM 1593 C C . ILE B 1 73 ? -0.324 -11.039 0.534 1 97.44 73 ILE B C 1
ATOM 1595 O O . ILE B 1 73 ? 0.647 -11 -0.225 1 97.44 73 ILE B O 1
ATOM 1599 N N . ARG B 1 74 ? -0.823 -9.984 1.194 1 97.88 74 ARG B N 1
ATOM 1600 C CA . ARG B 1 74 ? -0.053 -8.742 1.236 1 97.88 74 ARG B CA 1
ATOM 1601 C C . ARG B 1 74 ? 1.104 -8.852 2.225 1 97.88 74 ARG B C 1
ATOM 1603 O O . ARG B 1 74 ? 0.896 -8.789 3.439 1 97.88 74 ARG B O 1
ATOM 1610 N N . THR B 1 75 ? 2.273 -8.828 1.788 1 97 75 THR B N 1
ATOM 1611 C CA . THR B 1 75 ? 3.434 -9.227 2.574 1 97 75 THR B CA 1
ATOM 1612 C C . THR B 1 75 ? 3.766 -8.172 3.629 1 97 75 THR B C 1
ATOM 1614 O O . THR B 1 75 ? 4.352 -8.492 4.664 1 97 75 THR B O 1
ATOM 1617 N N . GLY B 1 76 ? 3.434 -6.984 3.324 1 97.19 76 GLY B N 1
ATOM 1618 C CA . GLY B 1 76 ? 3.691 -5.926 4.289 1 97.19 76 GLY B CA 1
ATOM 1619 C C . GLY B 1 76 ? 2.98 -6.141 5.613 1 97.19 76 GLY B C 1
ATOM 1620 O O . GLY B 1 76 ? 3.328 -5.52 6.617 1 97.19 76 GLY B O 1
ATOM 1621 N N . THR B 1 77 ? 1.963 -6.977 5.641 1 97.31 77 THR B N 1
ATOM 1622 C CA . THR B 1 77 ? 1.192 -7.234 6.852 1 97.31 77 THR B CA 1
ATOM 1623 C C . THR B 1 77 ? 1.888 -8.273 7.723 1 97.31 77 THR B C 1
ATOM 1625 O O . THR B 1 77 ? 1.515 -8.469 8.883 1 97.31 77 THR B O 1
ATOM 1628 N N . ARG B 1 78 ? 2.896 -8.883 7.18 1 95.69 78 ARG B N 1
ATOM 1629 C CA . ARG B 1 78 ? 3.574 -9.945 7.918 1 95.69 78 ARG B CA 1
ATOM 1630 C C . ARG B 1 78 ? 4.492 -9.367 8.992 1 95.69 78 ARG B C 1
ATOM 1632 O O . ARG B 1 78 ? 5.137 -8.336 8.773 1 95.69 78 ARG B O 1
ATOM 1639 N N . ASP B 1 79 ? 4.66 -10.156 10 1 93.62 79 ASP B N 1
ATOM 1640 C CA . ASP B 1 79 ? 5.559 -9.75 11.078 1 93.62 79 ASP B CA 1
ATOM 1641 C C . ASP B 1 79 ? 7.012 -9.773 10.617 1 93.62 79 ASP B C 1
ATOM 1643 O O . ASP B 1 79 ? 7.832 -8.984 11.086 1 93.62 79 ASP B O 1
ATOM 1647 N N . ASP B 1 80 ? 7.328 -10.672 9.688 1 93.56 80 ASP B N 1
ATOM 1648 C CA . ASP B 1 80 ? 8.711 -10.805 9.234 1 93.56 80 ASP B CA 1
ATOM 1649 C C . ASP B 1 80 ? 8.953 -10.016 7.953 1 93.56 80 ASP B C 1
ATOM 1651 O O . ASP B 1 80 ? 9.945 -10.234 7.254 1 93.56 80 ASP B O 1
ATOM 1655 N N . SER B 1 81 ? 8.047 -9.078 7.629 1 91.31 81 SER B N 1
ATOM 1656 C CA . SER B 1 81 ? 8.102 -8.32 6.387 1 91.31 81 SER B CA 1
ATOM 1657 C C . SER B 1 81 ? 9.438 -7.609 6.23 1 91.31 81 SER B C 1
ATOM 1659 O O . SER B 1 81 ? 9.961 -7.492 5.121 1 91.31 81 SER B O 1
ATOM 1661 N N . PRO B 1 82 ? 10.133 -7.164 7.309 1 87.38 82 PRO B N 1
ATOM 1662 C CA . PRO B 1 82 ? 11.414 -6.473 7.125 1 87.38 82 PRO B CA 1
ATOM 1663 C C . PRO B 1 82 ? 12.5 -7.379 6.555 1 87.38 82 PRO B C 1
ATOM 1665 O O . PRO B 1 82 ? 13.5 -6.895 6.023 1 87.38 82 PRO B O 1
ATOM 1668 N N . ASP B 1 83 ? 12.266 -8.68 6.664 1 89.31 83 ASP B N 1
ATOM 1669 C CA . ASP B 1 83 ? 13.266 -9.641 6.207 1 89.31 83 ASP B CA 1
ATOM 1670 C C . ASP B 1 83 ? 12.938 -10.141 4.801 1 89.31 83 ASP B C 1
ATOM 1672 O O . ASP B 1 83 ? 13.703 -10.914 4.219 1 89.31 83 ASP B O 1
ATOM 1676 N N . LEU B 1 84 ? 11.859 -9.656 4.27 1 90.88 84 LEU B N 1
ATOM 1677 C CA . LEU B 1 84 ? 11.398 -10.18 2.99 1 90.88 84 LEU B CA 1
ATOM 1678 C C . LEU B 1 84 ? 11.82 -9.273 1.84 1 90.88 84 LEU B C 1
ATOM 1680 O O . LEU B 1 84 ? 11.609 -8.062 1.889 1 90.88 84 LEU B O 1
ATOM 1684 N N . VAL B 1 85 ? 12.523 -9.938 0.917 1 93.19 85 VAL B N 1
ATOM 1685 C CA . VAL B 1 85 ? 12.93 -9.258 -0.309 1 93.19 85 VAL B CA 1
ATOM 1686 C C . VAL B 1 85 ? 12.141 -9.812 -1.492 1 93.19 85 VAL B C 1
ATOM 1688 O O . VAL B 1 85 ? 12.039 -11.031 -1.663 1 93.19 85 VAL B O 1
ATOM 1691 N N . PRO B 1 86 ? 11.508 -8.898 -2.229 1 95.75 86 PRO B N 1
ATOM 1692 C CA . PRO B 1 86 ? 10.82 -9.43 -3.406 1 95.75 86 PRO B CA 1
ATOM 1693 C C . PRO B 1 86 ? 11.742 -10.234 -4.312 1 95.75 86 PRO B C 1
ATOM 1695 O O . PRO B 1 86 ? 12.859 -9.797 -4.613 1 95.75 86 PRO B O 1
ATOM 1698 N N . ALA B 1 87 ? 11.273 -11.398 -4.711 1 95.75 87 ALA B N 1
ATOM 1699 C CA . ALA B 1 87 ? 12.031 -12.242 -5.625 1 95.75 87 ALA B CA 1
ATOM 1700 C C . ALA B 1 87 ? 12.109 -11.625 -7.016 1 95.75 87 ALA B C 1
ATOM 1702 O O . ALA B 1 87 ? 13.086 -11.836 -7.742 1 95.75 87 ALA B O 1
ATOM 1703 N N . PHE B 1 88 ? 11.102 -10.859 -7.379 1 96.81 88 PHE B N 1
ATOM 1704 C CA . PHE B 1 88 ? 11.07 -10.188 -8.672 1 96.81 88 PHE B CA 1
ATOM 1705 C C . PHE B 1 88 ? 10.031 -9.07 -8.672 1 96.81 88 PHE B C 1
ATOM 1707 O O . PHE B 1 88 ? 9.219 -8.969 -7.746 1 96.81 88 PHE B O 1
ATOM 1714 N N . HIS B 1 89 ? 10.117 -8.234 -9.672 1 97.12 89 HIS B N 1
ATOM 1715 C CA . HIS B 1 89 ? 9.18 -7.152 -9.953 1 97.12 89 HIS B CA 1
ATOM 1716 C C . HIS B 1 89 ? 8.477 -7.371 -11.289 1 97.12 89 HIS B C 1
ATOM 1718 O O . HIS B 1 89 ? 9.117 -7.73 -12.281 1 97.12 89 HIS B O 1
ATOM 1724 N N . ILE B 1 90 ? 7.18 -7.211 -11.219 1 97.81 90 ILE B N 1
ATOM 1725 C CA . ILE B 1 90 ? 6.449 -7.336 -12.477 1 97.81 90 ILE B CA 1
ATOM 1726 C C . ILE B 1 90 ? 5.75 -6.016 -12.797 1 97.81 90 ILE B C 1
ATOM 1728 O O . ILE B 1 90 ? 5.547 -5.184 -11.914 1 97.81 90 ILE B O 1
ATOM 1732 N N . TRP B 1 91 ? 5.438 -5.898 -14.148 1 97.81 91 TRP B N 1
ATOM 1733 C CA . TRP B 1 91 ? 4.809 -4.691 -14.68 1 97.81 91 TRP B CA 1
ATOM 1734 C C . TRP B 1 91 ? 5.684 -3.467 -14.43 1 97.81 91 TRP B C 1
ATOM 1736 O O . TRP B 1 91 ? 5.176 -2.387 -14.117 1 97.81 91 TRP B O 1
ATOM 1746 N N . THR B 1 92 ? 6.941 -3.631 -14.602 1 97.56 92 THR B N 1
ATOM 1747 C CA . THR B 1 92 ? 7.848 -2.506 -14.406 1 97.56 92 THR B CA 1
ATOM 1748 C C . THR B 1 92 ? 7.672 -1.471 -15.508 1 97.56 92 THR B C 1
ATOM 1750 O O . THR B 1 92 ? 8.125 -0.33 -15.375 1 97.56 92 THR B O 1
ATOM 1753 N N . SER B 1 93 ? 6.969 -1.842 -16.594 1 97.38 93 SER B N 1
ATOM 1754 C CA . SER B 1 93 ? 6.605 -0.887 -17.641 1 97.38 93 SER B CA 1
ATOM 1755 C C . SER B 1 93 ? 5.633 0.163 -17.109 1 97.38 93 SER B C 1
ATOM 1757 O O . SER B 1 93 ? 5.43 1.202 -17.75 1 97.38 93 SER B O 1
ATOM 1759 N N . ARG B 1 94 ? 5.027 -0.049 -15.969 1 96.69 94 ARG B N 1
ATOM 1760 C CA . ARG B 1 94 ? 4.047 0.854 -15.375 1 96.69 94 ARG B CA 1
ATOM 1761 C C . ARG B 1 94 ? 4.484 1.306 -13.992 1 96.69 94 ARG B C 1
ATOM 1763 O O . ARG B 1 94 ? 3.67 1.788 -13.203 1 96.69 94 ARG B O 1
ATOM 1770 N N . MET B 1 95 ? 5.715 1.045 -13.688 1 95.94 95 MET B N 1
ATOM 1771 C CA . MET B 1 95 ? 6.273 1.421 -12.391 1 95.94 95 MET B CA 1
ATOM 1772 C C . MET B 1 95 ? 6.359 2.938 -12.25 1 95.94 95 MET B C 1
ATOM 1774 O O . MET B 1 95 ? 6.648 3.637 -13.227 1 95.94 95 MET B O 1
ATOM 1778 N N . GLN B 1 96 ? 6.047 3.441 -11.062 1 94.56 96 GLN B N 1
ATOM 1779 C CA . GLN B 1 96 ? 6.246 4.863 -10.805 1 94.56 96 GLN B CA 1
ATOM 1780 C C . GLN B 1 96 ? 7.668 5.293 -11.164 1 94.56 96 GLN B C 1
ATOM 1782 O O . GLN B 1 96 ? 8.633 4.633 -10.781 1 94.56 96 GLN B O 1
ATOM 1787 N N . PRO B 1 97 ? 7.797 6.402 -11.844 1 90.31 97 PRO B N 1
ATOM 1788 C CA . PRO B 1 97 ? 9.102 6.785 -12.375 1 90.31 97 PRO B CA 1
ATOM 1789 C C . PRO B 1 97 ? 10.102 7.176 -11.289 1 90.31 97 PRO B C 1
ATOM 1791 O O . PRO B 1 97 ? 11.312 7.168 -11.516 1 90.31 97 PRO B O 1
ATOM 1794 N N . TRP B 1 98 ? 9.664 7.504 -10.148 1 90.88 98 TRP B N 1
ATOM 1795 C CA . TRP B 1 98 ? 10.547 7.953 -9.086 1 90.88 98 TRP B CA 1
ATOM 1796 C C . TRP B 1 98 ? 11.039 6.77 -8.25 1 90.88 98 TRP B C 1
ATOM 1798 O O . TRP B 1 98 ? 11.836 6.945 -7.324 1 90.88 98 TRP B O 1
ATOM 1808 N N . ILE B 1 99 ? 10.547 5.652 -8.5 1 89.81 99 ILE B N 1
ATOM 1809 C CA . ILE B 1 99 ? 11.031 4.457 -7.816 1 89.81 99 ILE B CA 1
ATOM 1810 C C . ILE B 1 99 ? 12.219 3.869 -8.586 1 89.81 99 ILE B C 1
ATOM 1812 O O . ILE B 1 99 ? 12.18 3.756 -9.812 1 89.81 99 ILE B O 1
ATOM 1816 N N . ALA B 1 100 ? 13.203 3.596 -7.785 1 88.19 100 ALA B N 1
ATOM 1817 C CA . ALA B 1 100 ? 14.344 2.889 -8.367 1 88.19 100 ALA B CA 1
ATOM 1818 C C . ALA B 1 100 ? 14.461 1.474 -7.805 1 88.19 100 ALA B C 1
ATOM 1820 O O . ALA B 1 100 ? 14.227 1.25 -6.613 1 88.19 100 ALA B O 1
ATOM 1821 N N . LEU B 1 101 ? 14.75 0.528 -8.711 1 90.06 101 LEU B N 1
ATOM 1822 C CA . LEU B 1 101 ? 15 -0.844 -8.281 1 90.06 101 LEU B CA 1
ATOM 1823 C C . LEU B 1 101 ? 16.469 -1.047 -7.926 1 90.06 101 LEU B C 1
ATOM 1825 O O . LEU B 1 101 ? 17.344 -0.44 -8.547 1 90.06 101 LEU B O 1
ATOM 1829 N N . PRO B 1 102 ? 16.719 -1.868 -6.934 1 86.06 102 PRO B N 1
ATOM 1830 C CA . PRO B 1 102 ? 18.109 -2.178 -6.641 1 86.06 102 PRO B CA 1
ATOM 1831 C C . PRO B 1 102 ? 18.828 -2.873 -7.805 1 86.06 102 PRO B C 1
ATOM 1833 O O . PRO B 1 102 ? 18.172 -3.471 -8.664 1 86.06 102 PRO B O 1
ATOM 1836 N N . GLU B 1 103 ? 20.172 -2.67 -7.734 1 87.19 103 GLU B N 1
ATOM 1837 C CA . GLU B 1 103 ? 20.969 -3.361 -8.742 1 87.19 103 GLU B CA 1
ATOM 1838 C C . GLU B 1 103 ? 20.766 -4.871 -8.68 1 87.19 103 GLU B C 1
ATOM 1840 O O . GLU B 1 103 ? 20.766 -5.453 -7.594 1 87.19 103 GLU B O 1
ATOM 1845 N N . GLY B 1 104 ? 20.484 -5.477 -9.82 1 91.12 104 GLY B N 1
ATOM 1846 C CA . GLY B 1 104 ? 20.359 -6.926 -9.891 1 91.12 104 GLY B CA 1
ATOM 1847 C C . GLY B 1 104 ? 18.938 -7.41 -9.656 1 91.12 104 GLY B C 1
ATOM 1848 O O . GLY B 1 104 ? 18.672 -8.609 -9.773 1 91.12 104 GLY B O 1
ATOM 1849 N N . ALA B 1 105 ? 18.062 -6.562 -9.336 1 93.12 105 ALA B N 1
ATOM 1850 C CA . ALA B 1 105 ? 16.688 -6.973 -9.125 1 93.12 105 ALA B CA 1
ATOM 1851 C C . ALA B 1 105 ? 16.109 -7.609 -10.391 1 93.12 105 ALA B C 1
ATOM 1853 O O . ALA B 1 105 ? 16.266 -7.074 -11.492 1 93.12 105 ALA B O 1
ATOM 1854 N N . VAL B 1 106 ? 15.539 -8.805 -10.242 1 95.81 106 VAL B N 1
ATOM 1855 C CA . VAL B 1 106 ? 14.844 -9.453 -11.344 1 95.81 106 VAL B CA 1
ATOM 1856 C C . VAL B 1 106 ? 13.531 -8.719 -11.633 1 95.81 106 VAL B C 1
ATOM 1858 O O . VAL B 1 106 ? 12.766 -8.422 -10.711 1 95.81 106 VAL B O 1
ATOM 1861 N N . HIS B 1 107 ? 13.375 -8.375 -12.914 1 96.56 107 HIS B N 1
ATOM 1862 C CA . HIS B 1 107 ? 12.148 -7.652 -13.234 1 96.56 107 HIS B CA 1
ATOM 1863 C C . HIS B 1 107 ? 11.664 -7.992 -14.641 1 96.56 107 HIS B C 1
ATOM 1865 O O . HIS B 1 107 ? 12.453 -8.406 -15.492 1 96.56 107 HIS B O 1
ATOM 1871 N N . PHE B 1 108 ? 10.32 -7.926 -14.781 1 97.69 108 PHE B N 1
ATOM 1872 C CA . PHE B 1 108 ? 9.641 -8.133 -16.047 1 97.69 108 PHE B CA 1
ATOM 1873 C C . PHE B 1 108 ? 8.781 -6.922 -16.406 1 97.69 108 PHE B C 1
ATOM 1875 O O . PHE B 1 108 ? 8.086 -6.375 -15.555 1 97.69 108 PHE B O 1
ATOM 1882 N N . ALA B 1 109 ? 8.812 -6.527 -17.703 1 97.75 109 ALA B N 1
ATOM 1883 C CA . ALA B 1 109 ? 8.016 -5.383 -18.141 1 97.75 109 ALA B CA 1
ATOM 1884 C C . ALA B 1 109 ? 6.52 -5.66 -17.984 1 97.75 109 ALA B C 1
ATOM 1886 O O . ALA B 1 109 ? 5.734 -4.742 -17.734 1 97.75 109 ALA B O 1
ATOM 1887 N N . GLN B 1 110 ? 6.172 -6.918 -18.172 1 97.38 110 GLN B N 1
ATOM 1888 C CA . GLN B 1 110 ? 4.805 -7.391 -17.984 1 97.38 110 GLN B CA 1
ATOM 1889 C C . GLN B 1 110 ? 4.781 -8.742 -17.266 1 97.38 110 GLN B C 1
ATOM 1891 O O . GLN B 1 110 ? 5.832 -9.312 -16.984 1 97.38 110 GLN B O 1
ATOM 1896 N N . GLN B 1 111 ? 3.551 -9.188 -16.938 1 94.19 111 GLN B N 1
ATOM 1897 C CA . GLN B 1 111 ? 3.43 -10.516 -16.328 1 94.19 111 GLN B CA 1
ATOM 1898 C C . GLN B 1 111 ? 3.303 -11.594 -17.391 1 94.19 111 GLN B C 1
ATOM 1900 O O . GLN B 1 111 ? 2.934 -11.312 -18.531 1 94.19 111 GLN B O 1
ATOM 1905 N N . PRO B 1 112 ? 3.641 -12.852 -16.984 1 91.38 112 PRO B N 1
ATOM 1906 C CA . PRO B 1 112 ? 3.371 -13.93 -17.938 1 91.38 112 PRO B CA 1
ATOM 1907 C C . PRO B 1 112 ? 1.896 -14.023 -18.328 1 91.38 112 PRO B C 1
ATOM 1909 O O . PRO B 1 112 ? 1.021 -13.727 -17.5 1 91.38 112 PRO B O 1
ATOM 1912 N N . GLU B 1 113 ? 1.69 -14.43 -19.5 1 87.44 113 GLU B N 1
ATOM 1913 C CA . GLU B 1 113 ? 0.32 -14.469 -20 1 87.44 113 GLU B CA 1
ATOM 1914 C C . GLU B 1 113 ? -0.341 -15.812 -19.688 1 87.44 113 GLU B C 1
ATOM 1916 O O . GLU B 1 113 ? -1.56 -15.883 -19.516 1 87.44 113 GLU B O 1
ATOM 1921 N N . SER B 1 114 ? 0.46 -16.812 -19.672 1 87.75 114 SER B N 1
ATOM 1922 C CA . SER B 1 114 ? -0.144 -18.109 -19.406 1 87.75 114 SER B CA 1
ATOM 1923 C C . SER B 1 114 ? -0.19 -18.406 -17.922 1 87.75 114 SER B C 1
ATOM 1925 O O . SER B 1 114 ? 0.722 -18.031 -17.172 1 87.75 114 SER B O 1
ATOM 1927 N N . ARG B 1 115 ? -1.245 -19.078 -17.531 1 84.25 115 ARG B N 1
ATOM 1928 C CA . ARG B 1 115 ? -1.393 -19.5 -16.141 1 84.25 115 ARG B CA 1
ATOM 1929 C C . ARG B 1 115 ? -0.198 -20.328 -15.703 1 84.25 115 ARG B C 1
ATOM 1931 O O . ARG B 1 115 ? 0.317 -20.156 -14.594 1 84.25 115 ARG B O 1
ATOM 1938 N N . GLU B 1 116 ? 0.202 -21.25 -16.531 1 86.94 116 GLU B N 1
ATOM 1939 C CA . GLU B 1 116 ? 1.313 -22.141 -16.203 1 86.94 116 GLU B CA 1
ATOM 1940 C C . GLU B 1 116 ? 2.586 -21.359 -15.914 1 86.94 116 GLU B C 1
ATOM 1942 O O . GLU B 1 116 ? 3.25 -21.594 -14.898 1 86.94 116 GLU B O 1
ATOM 1947 N N . GLU B 1 117 ? 2.9 -20.453 -16.797 1 89.31 117 GLU B N 1
ATOM 1948 C CA . GLU B 1 117 ? 4.09 -19.625 -16.609 1 89.31 117 GLU B CA 1
ATOM 1949 C C . GLU B 1 117 ? 3.984 -18.781 -15.328 1 89.31 117 GLU B C 1
ATOM 1951 O O . GLU B 1 117 ? 4.965 -18.641 -14.602 1 89.31 117 GLU B O 1
ATOM 1956 N N . TRP B 1 118 ? 2.838 -18.281 -15.047 1 90.44 118 TRP B N 1
ATOM 1957 C CA . TRP B 1 118 ? 2.625 -17.484 -13.844 1 90.44 118 TRP B CA 1
ATOM 1958 C C . TRP B 1 118 ? 2.834 -18.328 -12.586 1 90.44 118 TRP B C 1
ATOM 1960 O O . TRP B 1 118 ? 3.59 -17.938 -11.695 1 90.44 118 TRP B O 1
ATOM 1970 N N . MET B 1 119 ? 2.178 -19.469 -12.562 1 87.31 119 MET B N 1
ATOM 1971 C CA . MET B 1 119 ? 2.25 -20.328 -11.375 1 87.31 119 MET B CA 1
ATOM 1972 C C . MET B 1 119 ? 3.682 -20.781 -11.125 1 87.31 119 MET B C 1
ATOM 1974 O O . MET B 1 119 ? 4.109 -20.891 -9.977 1 87.31 119 MET B O 1
ATOM 1978 N N . ASN B 1 120 ? 4.422 -21.031 -12.195 1 88.5 120 ASN B N 1
ATOM 1979 C CA . ASN B 1 120 ? 5.824 -21.406 -12.07 1 88.5 120 ASN B CA 1
ATOM 1980 C C . ASN B 1 120 ? 6.664 -20.281 -11.477 1 88.5 120 ASN B C 1
ATOM 1982 O O . ASN B 1 120 ? 7.648 -20.547 -10.773 1 88.5 120 ASN B O 1
ATOM 1986 N N . LEU B 1 121 ? 6.227 -19.109 -11.727 1 90 121 LEU B N 1
ATOM 1987 C CA . LEU B 1 121 ? 6.949 -17.938 -11.25 1 90 121 LEU B CA 1
ATOM 1988 C C . LEU B 1 121 ? 6.645 -17.672 -9.781 1 90 121 LEU B C 1
ATOM 1990 O O . LEU B 1 121 ? 7.539 -17.297 -9.016 1 90 121 LEU B O 1
ATOM 1994 N N . VAL B 1 122 ? 5.426 -17.906 -9.344 1 89.94 122 VAL B N 1
ATOM 1995 C CA . VAL B 1 122 ? 5 -17.344 -8.07 1 89.94 122 VAL B CA 1
ATOM 1996 C C . VAL B 1 122 ? 4.863 -18.453 -7.027 1 89.94 122 VAL B C 1
ATOM 1998 O O . VAL B 1 122 ? 4.789 -18.172 -5.828 1 89.94 122 VAL B O 1
ATOM 2001 N N . LEU B 1 123 ? 4.734 -19.656 -7.391 1 86.12 123 LEU B N 1
ATOM 2002 C CA . LEU B 1 123 ? 4.621 -20.75 -6.422 1 86.12 123 LEU B CA 1
ATOM 2003 C C . LEU B 1 123 ? 5.949 -21.469 -6.258 1 86.12 123 LEU B C 1
ATOM 2005 O O . LEU B 1 123 ? 6.715 -21.594 -7.219 1 86.12 123 LEU B O 1
ATOM 2009 N N . PRO B 1 124 ? 6.176 -21.906 -5.008 1 73.12 124 PRO B N 1
ATOM 2010 C CA . PRO B 1 124 ? 7.395 -22.703 -4.812 1 73.12 124 PRO B CA 1
ATOM 2011 C C . PRO B 1 124 ? 7.434 -23.953 -5.691 1 73.12 124 PRO B C 1
ATOM 2013 O O . PRO B 1 124 ? 6.383 -24.5 -6.031 1 73.12 124 PRO B O 1
ATOM 2016 N N . GLU B 1 125 ? 8.672 -24.266 -6.258 1 61.16 125 GLU B N 1
ATOM 2017 C CA . GLU B 1 125 ? 8.906 -25.406 -7.148 1 61.16 125 GLU B CA 1
ATOM 2018 C C . GLU B 1 125 ? 8.148 -26.641 -6.676 1 61.16 125 GLU B C 1
ATOM 2020 O O . GLU B 1 125 ? 7.559 -27.359 -7.484 1 61.16 125 GLU B O 1
ATOM 2025 N N . GLY B 1 126 ? 8.125 -27 -5.551 1 54.19 126 GLY B N 1
ATOM 2026 C CA . GLY B 1 126 ? 7.5 -28.219 -5.078 1 54.19 126 GLY B CA 1
ATOM 2027 C C . GLY B 1 126 ? 5.988 -28.203 -5.203 1 54.19 126 GLY B C 1
ATOM 2028 O O . GLY B 1 126 ? 5.34 -29.25 -5.086 1 54.19 126 GLY B O 1
ATOM 2029 N N . LEU B 1 127 ? 5.359 -27.141 -5.352 1 57.91 127 LEU B N 1
ATOM 2030 C CA . LEU B 1 127 ? 3.902 -27.047 -5.391 1 57.91 127 LEU B CA 1
ATOM 2031 C C . LEU B 1 127 ? 3.404 -26.891 -6.824 1 57.91 127 LEU B C 1
ATOM 2033 O O . LEU B 1 127 ? 2.197 -26.906 -7.07 1 57.91 127 LEU B O 1
ATOM 2037 N N . ARG B 1 128 ? 4.312 -26.781 -7.777 1 56.56 128 ARG B N 1
ATOM 2038 C CA . ARG B 1 128 ? 3.984 -26.609 -9.188 1 56.56 128 ARG B CA 1
ATOM 2039 C C . ARG B 1 128 ? 3.252 -27.828 -9.742 1 56.56 128 ARG B C 1
ATOM 2041 O O . ARG B 1 128 ? 2.412 -27.703 -10.633 1 56.56 128 ARG B O 1
ATOM 2048 N N . GLU B 1 129 ? 3.744 -28.938 -9.367 1 50 129 GLU B N 1
ATOM 2049 C CA . GLU B 1 129 ? 3.324 -30.141 -10.07 1 50 129 GLU B CA 1
ATOM 2050 C C . GLU B 1 129 ? 1.951 -30.609 -9.594 1 50 129 GLU B C 1
ATOM 2052 O O . GLU B 1 129 ? 1.259 -31.344 -10.305 1 50 129 GLU B O 1
ATOM 2057 N N . HIS B 1 130 ? 1.597 -30.703 -8.195 1 41.56 130 HIS B N 1
ATOM 2058 C CA . HIS B 1 130 ? 0.376 -31.344 -7.727 1 41.56 130 HIS B CA 1
ATOM 2059 C C . HIS B 1 130 ? -0.507 -30.359 -6.961 1 41.56 130 HIS B C 1
ATOM 2061 O O . HIS B 1 130 ? -0.392 -30.25 -5.738 1 41.56 130 HIS B O 1
ATOM 2067 N N . PRO B 1 131 ? -1.067 -29.406 -7.629 1 42.66 131 PRO B N 1
ATOM 2068 C CA . PRO B 1 131 ? -2.025 -28.734 -6.746 1 42.66 131 PRO B CA 1
ATOM 2069 C C . PRO B 1 131 ? -2.949 -29.719 -6.027 1 42.66 131 PRO B C 1
ATOM 2071 O O . PRO B 1 131 ? -3.521 -30.609 -6.656 1 42.66 131 PRO B O 1
ATOM 2074 N N . ARG B 1 132 ? -2.729 -30.062 -4.742 1 39.22 132 ARG B N 1
ATOM 2075 C CA . ARG B 1 132 ? -3.676 -30.953 -4.07 1 39.22 132 ARG B CA 1
ATOM 2076 C C . ARG B 1 132 ? -5.098 -30.406 -4.18 1 39.22 132 ARG B C 1
ATOM 2078 O O . ARG B 1 132 ? -5.305 -29.203 -4.281 1 39.22 132 ARG B O 1
#

Organism: Novosphingobium aromaticivorans (strain ATCC 700278 / DSM 12444 / CCUG 56034 / CIP 105152 / NBRC 16084 / F199) (NCBI:txid279238)

Foldseek 3Di:
DKAWEQDPVQCVVVVHFTFIKAKDFPVPDDDDDDWDWDWDADPPRWIKIWIADPPPRHTAWIATPVHRRMIIGRLVPDPCSVVDDHQAYACCCNGDPPDDDDPPHHYYVHADDDPLRRCCVRPPPVCSPDVD/DKAWEQDPVQCVVVVHFTFIKAKDFPVPDDDDDDWDWDWDADPPRWIKIWIADPPPRHTAWIATPVHRRMIIGRLVPDPCSVVDDHQAYACCCNGDPVDDDDPPHHYYVHADDDPLRRCCVRPDPVCSPDVD

Radius of gyration: 18.63 Å; Cα contacts (8 Å, |Δi|>4): 566; chains: 2; bounding box: 42×62×42 Å

Sequence (264 aa):
MPYACHCHGCQRRQGTSFALNQQVLLAGFVAEGEVLVSEVEGHGGARVAHHACPRCLTRVWTVNDQRPEVATIRTGTRDDSPDLVPAFHIWTSRMQPWIALPEGAVHFAQQPESREEWMNLVLPEGLREHPRMPYACHCHGCQRRQGTSFALNQQVLLAGFVAEGEVLVSEVEGHGGARVAHHACPRCLTRVWTVNDQRPEVATIRTGTRDDSPDLVPAFHIWTSRMQPWIALPEGAVHFAQQPESREEWMNLVLPEGLREHPR

Solvent-accessible surface area (backbone atoms only — not comparable to full-atom values): 14110 Å² total; per-residue (Å²): 90,37,29,32,36,14,35,66,66,36,11,34,53,46,9,17,66,38,32,28,33,28,50,41,53,42,91,80,56,87,86,82,80,77,67,39,75,31,69,38,82,44,77,96,73,30,47,31,37,39,31,19,37,67,56,75,44,28,54,45,36,35,35,39,63,85,45,69,60,37,30,39,31,27,39,21,57,42,91,63,33,81,77,60,64,61,67,32,34,28,18,55,74,52,39,49,81,70,62,41,77,44,90,84,62,46,70,30,59,52,70,68,85,46,67,68,60,38,45,61,70,38,38,56,78,85,55,64,79,57,74,125,88,37,30,34,36,14,35,65,66,35,11,34,53,46,8,16,67,38,33,28,33,28,51,42,52,42,93,80,56,86,85,82,80,78,66,40,73,30,68,37,80,45,77,96,72,30,47,31,36,38,32,20,36,67,55,76,44,30,54,44,38,35,36,38,65,86,44,68,59,37,30,38,32,28,40,20,56,41,91,62,33,83,76,60,65,62,65,33,34,28,17,55,74,53,39,49,82,70,62,41,77,43,91,83,64,46,69,31,60,53,70,67,85,46,67,67,60,37,45,60,69,39,39,56,76,84,55,63,83,60,77,125

InterPro domains:
  IPR006913 CENP-V/GFA domain [PF04828] (3-93)
  IPR011057 Mss4-like superfamily [SSF51316] (3-114)